Protein AF-A0A2K4WBD6-F1 (afdb_monomer_lite)

Radius of gyration: 28.83 Å; chains: 1; bounding box: 65×89×62 Å

Sequence (199 aa):
MSKRSAVVPMSALGSSNESHMKNVSPALQNSAGSEDIKLKDVVFLSRQFQRSVRLDIDFEDVAALRGYICQGTARSVLETTARHIEESSQRAFTWTGPFGGGKSSLAVALCSLVSNEPAIRQAALETLSLDEEEESYIPRAFSATGDGWLVMPVVGNRSSVVDALVCRLKINFSHACVLIAARARCILFKISSPLAFQT

Structure (mmCIF, N/CA/C/O backbone):
data_AF-A0A2K4WBD6-F1
#
_entry.id   AF-A0A2K4WBD6-F1
#
loop_
_atom_site.group_PDB
_atom_site.id
_atom_site.type_symbol
_atom_site.label_atom_id
_atom_site.label_alt_id
_atom_site.label_comp_id
_atom_site.label_asym_id
_atom_site.label_entity_id
_atom_site.label_seq_id
_atom_site.pdbx_PDB_ins_code
_atom_site.Cartn_x
_atom_site.Cartn_y
_atom_site.Cartn_z
_atom_site.occupancy
_atom_site.B_iso_or_equiv
_atom_site.auth_seq_id
_atom_site.auth_comp_id
_atom_site.auth_asym_id
_atom_site.auth_atom_id
_atom_site.pdbx_PDB_model_num
ATOM 1 N N . MET A 1 1 ? -0.255 64.348 -13.091 1.00 41.91 1 MET A N 1
ATOM 2 C CA . MET A 1 1 ? -1.650 64.169 -13.566 1.00 41.91 1 MET A CA 1
ATOM 3 C C . MET A 1 1 ? -2.340 63.293 -12.519 1.00 41.91 1 MET A C 1
ATOM 5 O O . MET A 1 1 ? -2.063 62.113 -12.497 1.00 41.91 1 MET A O 1
ATOM 9 N N . SER A 1 2 ? -2.895 63.781 -11.406 1.00 25.80 2 SER A N 1
ATOM 10 C CA . SER A 1 2 ? -3.970 64.757 -11.134 1.00 25.80 2 SER A CA 1
ATOM 11 C C . SER A 1 2 ? -5.383 64.294 -11.524 1.00 25.80 2 SER A C 1
ATOM 13 O O . SER A 1 2 ? -5.621 64.006 -12.693 1.00 25.80 2 SER A O 1
ATOM 15 N N . LYS A 1 3 ? -6.277 64.396 -10.516 1.00 31.39 3 LYS A N 1
ATOM 16 C CA . LYS A 1 3 ? -7.751 64.222 -10.426 1.00 31.39 3 LYS A CA 1
ATOM 17 C C . LYS A 1 3 ? -8.201 62.814 -9.987 1.00 31.39 3 LYS A C 1
ATOM 19 O O . LYS A 1 3 ? -8.022 61.865 -10.728 1.00 31.39 3 LYS A O 1
ATOM 24 N N . ARG A 1 4 ? -8.613 62.567 -8.727 1.00 28.09 4 ARG A N 1
ATOM 25 C CA . ARG A 1 4 ? -9.794 63.047 -7.948 1.00 28.09 4 ARG A CA 1
ATOM 26 C C . ARG A 1 4 ? -11.125 62.891 -8.698 1.00 28.09 4 ARG A C 1
ATOM 28 O O . ARG A 1 4 ? -11.376 63.663 -9.614 1.00 28.09 4 ARG A O 1
ATOM 35 N N . SER A 1 5 ? -12.016 62.042 -8.179 1.00 29.86 5 SER A N 1
ATOM 36 C CA . SER A 1 5 ? -13.402 62.442 -7.902 1.00 29.86 5 SER A CA 1
ATOM 37 C C . SER A 1 5 ? -13.989 61.601 -6.767 1.00 29.86 5 SER A C 1
ATOM 39 O O . SER A 1 5 ? -13.867 60.381 -6.749 1.00 29.86 5 SER A O 1
ATOM 41 N N . ALA A 1 6 ? -14.564 62.306 -5.802 1.00 28.44 6 ALA A N 1
ATOM 42 C CA . ALA A 1 6 ? -15.277 61.801 -4.642 1.00 28.44 6 ALA A CA 1
ATOM 43 C C . ALA A 1 6 ? -16.789 61.715 -4.932 1.00 28.44 6 ALA A C 1
ATOM 45 O O . ALA A 1 6 ? -17.238 62.218 -5.962 1.00 28.44 6 ALA A O 1
ATOM 46 N N . VAL A 1 7 ? -17.529 61.176 -3.953 1.00 28.77 7 VAL A N 1
ATOM 47 C CA . VAL A 1 7 ? -18.828 61.641 -3.404 1.00 28.77 7 VAL A CA 1
ATOM 48 C C . VAL A 1 7 ? -19.827 60.485 -3.178 1.00 28.77 7 VAL A C 1
ATOM 50 O O . VAL A 1 7 ? -20.255 59.803 -4.100 1.00 28.77 7 VAL A O 1
ATOM 53 N N . VAL A 1 8 ? -20.177 60.315 -1.897 1.00 34.09 8 VAL A N 1
ATOM 54 C CA . VAL A 1 8 ? -21.284 59.544 -1.279 1.00 34.09 8 VAL A CA 1
ATOM 55 C C . VAL A 1 8 ? -22.568 60.414 -1.341 1.00 34.09 8 VAL A C 1
ATOM 57 O O . VAL A 1 8 ? -22.411 61.634 -1.406 1.00 34.09 8 VAL A O 1
ATOM 60 N N . PRO A 1 9 ? -23.820 59.898 -1.272 1.00 36.19 9 PRO A N 1
ATOM 61 C CA . PRO A 1 9 ? -24.500 59.890 0.035 1.00 36.19 9 PRO A CA 1
ATOM 62 C C . PRO A 1 9 ? -25.529 58.763 0.302 1.00 36.19 9 PRO A C 1
ATOM 64 O O . PRO A 1 9 ? -25.950 57.999 -0.559 1.00 36.19 9 PRO A O 1
ATOM 67 N N . MET A 1 10 ? -25.883 58.742 1.587 1.00 27.52 10 MET A N 1
ATOM 68 C CA . MET A 1 10 ? -26.838 57.975 2.386 1.00 27.52 10 MET A CA 1
ATOM 69 C C . MET A 1 10 ? -28.329 58.044 1.987 1.00 27.52 10 MET A C 1
ATOM 71 O O . MET A 1 10 ? -28.814 59.069 1.519 1.00 27.52 10 MET A O 1
ATOM 75 N N . SER A 1 11 ? -29.047 57.032 2.505 1.00 28.84 11 SER A N 1
ATOM 76 C CA . SER A 1 11 ? -30.405 57.041 3.101 1.00 28.84 11 SER A CA 1
ATOM 77 C C . SER A 1 11 ? -31.639 56.977 2.190 1.00 28.84 11 SER A C 1
ATOM 79 O O . SER A 1 11 ? -31.828 57.833 1.337 1.00 28.84 11 SER A O 1
ATOM 81 N N . ALA A 1 12 ? -32.538 56.012 2.460 1.00 28.58 12 ALA A N 1
ATOM 82 C CA . ALA A 1 12 ? -33.811 56.258 3.164 1.00 28.58 12 ALA A CA 1
ATOM 83 C C . ALA A 1 12 ? -34.872 55.141 2.963 1.00 28.58 12 ALA A C 1
ATOM 85 O O . ALA A 1 12 ? -35.280 54.865 1.843 1.00 28.58 12 ALA A O 1
ATOM 86 N N . LEU A 1 13 ? -35.374 54.632 4.101 1.00 26.59 13 LEU A N 1
ATOM 87 C CA . LEU A 1 13 ? -36.786 54.346 4.439 1.00 26.59 13 LEU A CA 1
ATOM 88 C C . LEU A 1 13 ? -37.578 53.228 3.721 1.00 26.59 13 LEU A C 1
ATOM 90 O O . LEU A 1 13 ? -37.822 53.269 2.523 1.00 26.59 13 LEU A O 1
ATOM 94 N N . GLY A 1 14 ? -38.151 52.323 4.529 1.00 27.25 14 GLY A N 1
ATOM 95 C CA . GLY A 1 14 ? -39.323 51.522 4.149 1.00 27.25 14 GLY A CA 1
ATOM 96 C C . GLY A 1 14 ? -39.583 50.323 5.065 1.00 27.25 14 GLY A C 1
ATOM 97 O O . GLY A 1 14 ? -38.975 49.276 4.910 1.00 27.25 14 GLY A O 1
ATOM 98 N N . SER A 1 15 ? -40.470 50.512 6.034 1.00 26.70 15 SER A N 1
ATOM 99 C CA . SER A 1 15 ? -40.803 49.673 7.188 1.00 26.70 15 SER A CA 1
ATOM 100 C C . SER A 1 15 ? -41.801 48.524 6.937 1.00 26.70 15 SER A C 1
ATOM 102 O O . SER A 1 15 ? -42.687 48.662 6.102 1.00 26.70 15 SER A O 1
ATOM 104 N N . SER A 1 16 ? -41.729 47.513 7.817 1.00 27.75 16 SER A N 1
ATOM 105 C CA . SER A 1 16 ? -42.832 46.723 8.416 1.00 27.75 16 SER A CA 1
ATOM 106 C C . SER A 1 16 ? -43.696 45.794 7.544 1.00 27.75 16 SER A C 1
ATOM 108 O O . SER A 1 16 ? -44.467 46.245 6.707 1.00 27.75 16 SER A O 1
ATOM 110 N N . ASN A 1 17 ? -43.720 44.496 7.887 1.00 30.61 17 ASN A N 1
ATOM 111 C CA . ASN A 1 17 ? -44.859 43.940 8.638 1.00 30.61 17 ASN A CA 1
ATOM 112 C C . ASN A 1 17 ? -44.647 42.502 9.143 1.00 30.61 17 ASN A C 1
ATOM 114 O O . ASN A 1 17 ? -44.081 41.641 8.474 1.00 30.61 17 ASN A O 1
ATOM 118 N N . GLU A 1 18 ? -45.151 42.301 10.360 1.00 30.17 18 GLU A N 1
ATOM 119 C CA . GLU A 1 18 ? -45.252 41.080 11.155 1.00 30.17 18 GLU A CA 1
ATOM 120 C C . GLU A 1 18 ? -46.181 40.005 10.566 1.00 30.17 18 GLU A C 1
ATOM 122 O O . GLU A 1 18 ? -47.229 40.299 9.998 1.00 30.17 18 GLU A O 1
ATOM 127 N N . SER A 1 19 ? -45.857 38.742 10.854 1.00 32.78 19 SER A N 1
ATOM 128 C CA . SER A 1 19 ? -46.808 37.688 11.268 1.00 32.78 19 SER A CA 1
ATOM 129 C C . SER A 1 19 ? -45.978 36.569 11.927 1.00 32.78 19 SER A C 1
ATOM 131 O O . SER A 1 19 ? -45.170 35.915 11.285 1.00 32.78 19 SER A O 1
ATOM 133 N N . HIS A 1 20 ? -45.844 36.512 13.253 1.00 29.42 20 HIS A N 1
ATOM 134 C CA . HIS A 1 20 ? -46.769 35.944 14.239 1.00 29.42 20 HIS A CA 1
ATOM 135 C C . HIS A 1 20 ? -47.269 34.527 13.901 1.00 29.42 20 HIS A C 1
ATOM 137 O O . HIS A 1 20 ? -48.377 34.364 13.411 1.00 29.42 20 HIS A O 1
ATOM 143 N N . MET A 1 21 ? -46.511 33.496 14.289 1.00 30.34 21 MET A N 1
ATOM 144 C CA . MET A 1 21 ? -47.098 32.301 14.901 1.00 30.34 21 MET A CA 1
ATOM 145 C C . MET A 1 21 ? -46.185 31.757 16.001 1.00 30.34 21 MET A C 1
ATOM 147 O O . MET A 1 21 ? -44.995 31.509 15.831 1.00 30.34 21 MET A O 1
ATOM 151 N N . LYS A 1 22 ? -46.815 31.651 17.165 1.00 33.03 22 LYS A N 1
ATOM 152 C CA . LYS A 1 22 ? -46.331 31.188 18.455 1.00 33.03 22 LYS A CA 1
ATOM 153 C C . LYS A 1 22 ? -45.868 29.735 18.351 1.00 33.03 22 LYS A C 1
ATOM 155 O O . LYS A 1 22 ? -46.580 28.924 17.774 1.00 33.03 22 LYS A O 1
ATOM 160 N N . ASN A 1 23 ? -44.786 29.390 19.040 1.00 31.48 23 ASN A N 1
ATOM 161 C CA . ASN A 1 23 ? -44.824 28.190 19.866 1.00 31.48 23 ASN A CA 1
ATOM 162 C C . ASN A 1 23 ? -43.965 28.365 21.114 1.00 31.48 23 ASN A C 1
ATOM 164 O O . ASN A 1 23 ? -42.749 28.520 21.077 1.00 31.48 23 ASN A O 1
ATOM 168 N N . VAL A 1 24 ? -44.700 28.396 22.218 1.00 40.97 24 VAL A N 1
ATOM 169 C CA . VAL A 1 24 ? -44.254 28.351 23.597 1.00 40.97 24 VAL A CA 1
ATOM 170 C C . VAL A 1 24 ? -43.685 26.955 23.832 1.00 40.97 24 VAL A C 1
ATOM 172 O O . VAL A 1 24 ? -44.440 25.986 23.839 1.00 40.97 24 VAL A O 1
ATOM 175 N N . SER A 1 25 ? -42.374 26.843 24.025 1.00 33.97 25 SER A N 1
ATOM 176 C CA . SER A 1 25 ? -41.793 25.647 24.637 1.00 33.97 25 SER A CA 1
ATOM 177 C C . SER A 1 25 ? -41.820 25.838 26.154 1.00 33.97 25 SER A C 1
ATOM 179 O O . SER A 1 25 ? -41.346 26.870 26.637 1.00 33.97 25 SER A O 1
ATOM 181 N N . PRO A 1 26 ? -42.413 24.906 26.915 1.00 38.88 26 PRO A N 1
ATOM 182 C CA . PRO A 1 26 ? -42.587 25.073 28.343 1.00 38.88 26 PRO A CA 1
ATOM 183 C C . PRO A 1 26 ? -41.244 24.935 29.057 1.00 38.88 26 PRO A C 1
ATOM 185 O O . PRO A 1 26 ? -40.397 24.116 28.701 1.00 38.88 26 PRO A O 1
ATOM 188 N N . ALA A 1 27 ? -41.084 25.745 30.098 1.00 37.62 27 ALA A N 1
ATOM 189 C CA . ALA A 1 27 ? -40.061 25.566 31.106 1.00 37.62 27 ALA A CA 1
ATOM 190 C C . ALA A 1 27 ? -40.166 24.151 31.697 1.00 37.62 27 ALA A C 1
ATOM 192 O O . ALA A 1 27 ? -41.127 23.831 32.393 1.00 37.62 27 ALA A O 1
ATOM 193 N N . LEU A 1 28 ? -39.159 23.321 31.440 1.00 37.88 28 LEU A N 1
ATOM 194 C CA . LEU A 1 28 ? -38.866 22.143 32.247 1.00 37.88 28 LEU A CA 1
ATOM 195 C C . LEU A 1 28 ? -37.781 22.537 33.246 1.00 37.88 28 LEU A C 1
ATOM 197 O O . LEU A 1 28 ? -36.589 22.335 33.030 1.00 37.88 28 LEU A O 1
ATOM 201 N N . GLN A 1 29 ? -38.225 23.119 34.359 1.00 44.38 29 GLN A N 1
ATOM 202 C CA . GLN A 1 29 ? -37.554 22.877 35.626 1.00 44.38 29 GLN A CA 1
ATOM 203 C C . GLN A 1 29 ? -37.733 21.390 35.931 1.00 44.38 29 GLN A C 1
ATOM 205 O O . GLN A 1 29 ? -38.832 20.964 36.261 1.00 44.38 29 GLN A O 1
ATOM 210 N N . ASN A 1 30 ? -36.663 20.612 35.797 1.00 38.28 30 ASN A N 1
ATOM 211 C CA . ASN A 1 30 ? -36.534 19.320 36.452 1.00 38.28 30 ASN A CA 1
ATOM 212 C C . ASN A 1 30 ? -35.131 19.235 37.046 1.00 38.28 30 ASN A C 1
ATOM 214 O O . ASN A 1 30 ? -34.133 19.074 36.351 1.00 38.28 30 ASN A O 1
ATOM 218 N N . SER A 1 31 ? -35.086 19.378 38.364 1.00 49.88 31 SER A N 1
ATOM 219 C CA . SER A 1 31 ? -34.001 18.928 39.219 1.00 49.88 31 SER A CA 1
ATOM 220 C C . SER A 1 31 ? -33.947 17.396 39.201 1.00 49.88 31 SER A C 1
ATOM 222 O O . SER A 1 31 ? -34.793 16.746 39.813 1.00 49.88 31 SER A O 1
ATOM 224 N N . ALA A 1 32 ? -32.964 16.818 38.519 1.00 42.66 32 ALA A N 1
ATOM 225 C CA . ALA A 1 32 ? -32.544 15.426 38.677 1.00 42.66 32 ALA A CA 1
ATOM 226 C C . ALA A 1 32 ? -31.088 15.321 38.199 1.00 42.66 32 ALA A C 1
ATOM 228 O O . ALA A 1 32 ? -30.707 16.029 37.272 1.00 42.66 32 ALA A O 1
ATOM 229 N N . GLY A 1 33 ? -30.273 14.542 38.914 1.00 45.88 33 GLY A N 1
ATOM 230 C CA . GLY A 1 33 ? -28.809 14.615 38.931 1.00 45.88 33 GLY A CA 1
ATOM 231 C C . GLY A 1 33 ? -28.109 14.593 37.573 1.00 45.88 33 GLY A C 1
ATOM 232 O O . GLY A 1 33 ? -28.650 14.124 36.578 1.00 45.88 33 GLY A O 1
ATOM 233 N N . SER A 1 34 ? -26.874 15.098 37.558 1.00 53.03 34 SER A N 1
ATOM 234 C CA . SER A 1 34 ? -25.956 14.945 36.434 1.00 53.03 34 SER A CA 1
ATOM 235 C C . SER A 1 34 ? -25.769 13.455 36.148 1.00 53.03 34 SER A C 1
ATOM 237 O O . SER A 1 34 ? -24.944 12.796 36.780 1.00 53.03 34 SER A O 1
ATOM 239 N N 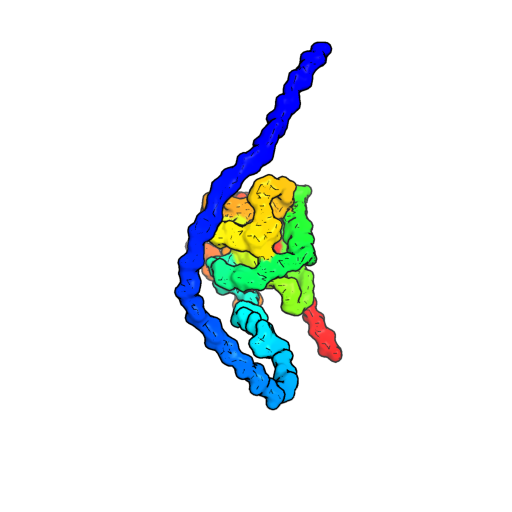. GLU A 1 35 ? -26.569 12.894 35.244 1.00 65.81 35 GLU A N 1
ATOM 240 C CA . GLU A 1 35 ? -26.247 11.603 34.661 1.00 65.81 35 GLU A CA 1
ATOM 241 C C . GLU A 1 35 ? -24.927 11.790 33.919 1.00 65.81 35 GLU A C 1
ATOM 243 O O . GLU A 1 35 ? -24.853 12.503 32.918 1.00 65.81 35 GLU A O 1
ATOM 248 N N . ASP A 1 36 ? -23.864 11.216 34.481 1.00 76.69 36 ASP A N 1
ATOM 249 C CA . ASP A 1 36 ? -22.541 11.204 33.875 1.00 76.69 36 ASP A CA 1
ATOM 250 C C . ASP A 1 36 ? -22.649 10.572 32.486 1.00 76.69 36 ASP A C 1
ATOM 252 O O . ASP A 1 36 ? -22.755 9.348 32.353 1.00 76.69 36 ASP A O 1
ATOM 256 N N . ILE A 1 37 ? -22.630 11.412 31.447 1.00 80.75 37 ILE A N 1
ATOM 257 C CA . ILE A 1 37 ? -22.574 10.980 30.052 1.00 80.75 37 ILE A CA 1
ATOM 258 C C . ILE A 1 37 ? -21.296 10.159 29.901 1.00 80.75 37 ILE A C 1
ATOM 260 O O . ILE A 1 37 ? -20.182 10.689 29.960 1.00 80.75 37 ILE A O 1
ATOM 264 N N . LYS A 1 38 ? -21.438 8.843 29.732 1.00 85.31 38 LYS A N 1
ATOM 265 C CA . LYS A 1 38 ? -20.278 7.965 29.592 1.00 85.31 38 LYS A CA 1
ATOM 266 C C . LYS A 1 38 ? -19.755 8.082 28.173 1.00 85.31 38 LYS A C 1
ATOM 268 O O . LYS A 1 38 ? -20.513 8.185 27.214 1.00 85.31 38 LYS A O 1
ATOM 273 N N . LEU A 1 39 ? -18.436 7.974 28.021 1.00 82.88 39 LEU A N 1
ATOM 274 C CA . LEU A 1 39 ? -17.772 8.070 26.718 1.00 82.88 39 LEU A CA 1
ATOM 275 C C . LEU A 1 39 ? -18.366 7.102 25.674 1.00 82.88 39 LEU A C 1
ATOM 277 O O . LEU A 1 39 ? -18.450 7.432 24.499 1.00 82.88 39 LEU A O 1
ATOM 281 N N . LYS A 1 40 ? -18.825 5.924 26.115 1.00 87.00 40 LYS A N 1
ATOM 282 C CA . LYS A 1 40 ? -19.477 4.911 25.268 1.00 87.00 40 LYS A CA 1
ATOM 283 C C . LYS A 1 40 ? -20.814 5.354 24.658 1.00 87.00 40 LYS A C 1
ATOM 285 O O . LYS A 1 40 ? -21.243 4.755 23.681 1.00 87.00 40 LYS A O 1
ATOM 290 N N . ASP A 1 41 ? -21.461 6.361 25.238 1.00 86.56 41 ASP A N 1
ATOM 291 C CA . ASP A 1 41 ? -22.768 6.853 24.801 1.00 86.56 41 ASP A CA 1
ATOM 292 C C . ASP A 1 41 ? -22.614 7.967 23.744 1.00 86.56 41 ASP A C 1
ATOM 294 O O . ASP A 1 41 ? -23.569 8.304 23.050 1.00 86.56 41 ASP A O 1
ATOM 298 N N . VAL A 1 42 ? -21.393 8.504 23.588 1.00 87.06 42 VAL A N 1
ATOM 299 C CA . VAL A 1 42 ? -21.047 9.567 22.624 1.00 87.06 42 VAL A CA 1
ATOM 300 C C . VAL A 1 42 ? -20.008 9.140 21.581 1.00 87.06 42 VAL A C 1
ATOM 302 O O . VAL A 1 42 ? -19.947 9.729 20.503 1.00 87.06 42 VAL A O 1
ATOM 305 N N . VAL A 1 43 ? -19.199 8.111 21.860 1.00 83.06 43 VAL A N 1
ATOM 306 C CA . VAL A 1 43 ? -18.189 7.574 20.937 1.00 83.06 43 VAL A CA 1
ATOM 307 C C . VAL A 1 43 ? -18.694 6.284 20.306 1.00 83.06 43 VAL A C 1
ATOM 309 O O . VAL A 1 43 ? -18.765 5.238 20.949 1.00 83.06 43 VAL A O 1
ATOM 312 N N . PHE A 1 44 ? -18.961 6.342 19.005 1.00 75.69 44 PHE A N 1
ATOM 313 C CA . PHE A 1 44 ? -19.294 5.174 18.198 1.00 75.69 44 PHE A CA 1
ATOM 314 C C . PHE A 1 44 ? -18.063 4.738 17.404 1.00 75.69 44 PHE A C 1
ATOM 316 O O . PHE A 1 44 ? -17.560 5.474 16.558 1.00 75.69 44 PHE A O 1
ATOM 323 N N . LEU A 1 45 ? -17.569 3.529 17.674 1.00 70.06 45 LEU A N 1
ATOM 324 C CA . LEU A 1 45 ? -16.495 2.932 16.885 1.00 70.06 45 LEU A CA 1
ATOM 325 C C . LEU A 1 45 ? -17.089 2.244 15.661 1.00 70.06 45 LEU A C 1
ATOM 327 O O . LEU A 1 45 ? -17.867 1.295 15.780 1.00 70.06 45 LEU A O 1
ATOM 331 N N . SER A 1 46 ? -16.684 2.688 14.478 1.00 69.44 46 SER A N 1
ATOM 332 C CA . SER A 1 46 ? -17.056 2.022 13.236 1.00 69.44 46 SER A CA 1
ATOM 333 C C . SER A 1 46 ? -16.554 0.574 13.243 1.00 69.44 46 SER A C 1
ATOM 335 O O . SER A 1 46 ? -15.404 0.309 13.604 1.00 69.44 46 SER A O 1
ATOM 337 N N . ARG A 1 47 ? -17.394 -0.377 12.806 1.00 66.06 47 ARG A N 1
ATOM 338 C CA . ARG A 1 47 ? -17.060 -1.819 12.793 1.00 66.06 47 ARG A CA 1
ATOM 339 C C . ARG A 1 47 ? -15.767 -2.142 12.033 1.00 66.06 47 ARG A C 1
ATOM 341 O O . ARG A 1 47 ? -15.111 -3.127 12.356 1.00 66.06 47 ARG A O 1
ATOM 348 N N . GLN A 1 48 ? -15.363 -1.303 11.078 1.00 65.81 48 GLN A N 1
ATOM 349 C CA . GLN A 1 48 ? -14.104 -1.462 10.346 1.00 65.81 48 GLN A CA 1
ATOM 350 C C . GLN A 1 48 ? -12.848 -1.408 11.236 1.00 65.81 48 GLN A C 1
ATOM 352 O O . GLN A 1 48 ? -11.880 -2.098 10.941 1.00 65.81 48 GLN A O 1
ATOM 357 N N . PHE A 1 49 ? -12.872 -0.690 12.367 1.00 65.94 49 PHE A N 1
ATOM 358 C CA . PHE A 1 49 ? -11.744 -0.642 13.312 1.00 65.94 49 PHE A CA 1
ATOM 359 C C . PHE A 1 49 ? -11.654 -1.880 14.215 1.00 65.94 49 PHE A C 1
ATOM 361 O O . PHE A 1 49 ? -10.698 -2.025 14.973 1.00 65.94 49 PHE A O 1
ATOM 368 N N . GLN A 1 50 ? -12.644 -2.775 14.148 1.00 69.12 50 GLN A N 1
ATOM 369 C CA . GLN A 1 50 ? -12.713 -3.993 14.961 1.00 69.12 50 GLN A CA 1
ATOM 370 C C . GLN A 1 50 ? -12.269 -5.244 14.190 1.00 69.12 50 GLN A C 1
ATOM 372 O O . GLN A 1 50 ? -12.132 -6.314 14.781 1.00 69.12 50 GLN A O 1
ATOM 377 N N . ARG A 1 51 ? -12.033 -5.135 12.876 1.00 75.81 51 ARG A N 1
ATOM 378 C CA . ARG A 1 51 ? -11.597 -6.245 12.021 1.00 75.81 51 ARG A CA 1
ATOM 379 C C . ARG A 1 51 ? -10.146 -6.046 11.584 1.00 75.81 51 ARG A C 1
ATOM 381 O O . ARG A 1 51 ? -9.728 -4.951 11.232 1.00 75.81 51 ARG A O 1
ATOM 388 N N . SER A 1 52 ? -9.376 -7.134 11.563 1.00 81.12 52 SER A N 1
ATOM 389 C CA . SER A 1 52 ? -8.043 -7.133 10.952 1.00 81.12 52 SER A CA 1
ATOM 390 C C . SER A 1 52 ? -8.130 -7.104 9.424 1.00 81.12 52 SER A C 1
ATOM 392 O O . SER A 1 52 ? -8.856 -7.907 8.835 1.00 81.12 52 SER A O 1
ATOM 394 N N . VAL A 1 53 ? -7.342 -6.225 8.799 1.00 85.56 53 VAL A N 1
ATOM 395 C CA . VAL A 1 53 ? -7.187 -6.154 7.338 1.00 85.56 53 VAL A CA 1
ATOM 396 C C . VAL A 1 53 ? -6.390 -7.356 6.832 1.00 85.56 53 VAL A C 1
ATOM 398 O O . VAL A 1 53 ? -5.292 -7.643 7.322 1.00 85.56 53 VAL A O 1
ATOM 401 N N . ARG A 1 54 ? -6.934 -8.037 5.826 1.00 84.56 54 ARG A N 1
ATOM 402 C CA . ARG A 1 54 ? -6.346 -9.182 5.133 1.00 84.56 54 ARG A CA 1
ATOM 403 C C . ARG A 1 54 ? -6.063 -8.838 3.677 1.00 84.56 54 ARG A C 1
ATOM 405 O O . ARG A 1 54 ? -6.977 -8.737 2.871 1.00 84.56 54 ARG A O 1
ATOM 412 N N . LEU A 1 55 ? -4.784 -8.742 3.320 1.00 85.56 55 LEU A N 1
ATOM 413 C CA . LEU A 1 55 ? -4.355 -8.348 1.972 1.00 85.56 55 LEU A CA 1
ATOM 414 C C . LEU A 1 55 ? -4.864 -9.255 0.851 1.00 85.56 55 LEU A C 1
ATOM 416 O O . LEU A 1 55 ? -5.048 -8.798 -0.263 1.00 85.56 55 LEU A O 1
ATOM 420 N N . ASP A 1 56 ? -5.080 -10.537 1.121 1.00 83.38 56 ASP A N 1
ATOM 421 C CA . ASP A 1 56 ? -5.499 -11.505 0.109 1.00 83.38 56 ASP A CA 1
ATOM 422 C C . ASP A 1 56 ? -6.994 -11.450 -0.241 1.00 83.38 56 ASP A C 1
ATOM 424 O O . ASP A 1 56 ? -7.408 -12.102 -1.205 1.00 83.38 56 ASP A O 1
ATOM 428 N N . ILE A 1 57 ? -7.772 -10.701 0.547 1.00 85.19 57 ILE A N 1
ATOM 429 C CA . ILE A 1 57 ? -9.223 -10.516 0.414 1.00 85.19 57 ILE A CA 1
ATOM 430 C C . ILE A 1 57 ? -9.556 -9.042 0.164 1.00 85.19 57 ILE A C 1
ATOM 432 O O . ILE A 1 57 ? -10.391 -8.738 -0.676 1.00 85.19 57 ILE A O 1
ATOM 436 N N . ASP A 1 58 ? -8.898 -8.136 0.884 1.00 86.06 58 ASP A N 1
ATOM 437 C CA . ASP A 1 58 ? -9.336 -6.748 1.026 1.00 86.06 58 ASP A CA 1
ATOM 438 C C . ASP A 1 58 ? -8.687 -5.786 0.001 1.00 86.06 58 ASP A C 1
ATOM 440 O O . ASP A 1 58 ? -9.050 -4.617 -0.044 1.00 86.06 58 ASP A O 1
ATOM 444 N N . PHE A 1 59 ? -7.717 -6.226 -0.815 1.00 83.25 59 PHE A N 1
ATOM 445 C CA . PHE A 1 59 ? -6.916 -5.325 -1.671 1.00 83.25 59 PHE A CA 1
ATOM 446 C C . PHE A 1 59 ? -7.657 -4.704 -2.871 1.00 83.25 59 PHE A C 1
ATOM 448 O O . PHE A 1 59 ? -7.196 -3.691 -3.389 1.00 83.25 59 PHE A O 1
ATOM 455 N N . GLU A 1 60 ? -8.777 -5.291 -3.297 1.00 82.06 60 GLU A N 1
ATOM 456 C CA . GLU A 1 60 ? -9.652 -4.780 -4.371 1.00 82.06 60 GLU A CA 1
ATOM 457 C C . GLU A 1 60 ? -10.960 -4.189 -3.817 1.00 82.06 60 GLU A C 1
ATOM 459 O O . GLU A 1 60 ? -11.829 -3.769 -4.575 1.00 82.06 60 GLU A O 1
ATOM 464 N N . ASP A 1 61 ? -11.127 -4.154 -2.492 1.00 84.56 61 ASP A N 1
ATOM 465 C CA . ASP A 1 61 ? -12.348 -3.668 -1.859 1.00 84.56 61 ASP A CA 1
ATOM 466 C C . ASP A 1 61 ? -12.170 -2.228 -1.361 1.00 84.56 61 ASP A C 1
ATOM 468 O O . ASP A 1 61 ? -11.473 -1.965 -0.380 1.00 84.56 61 ASP A O 1
ATOM 472 N N . VAL A 1 62 ? -12.875 -1.278 -1.981 1.00 83.69 62 VAL A N 1
ATOM 473 C CA . VAL A 1 62 ? -12.914 0.125 -1.525 1.00 83.69 62 VAL A CA 1
ATOM 474 C C . VAL A 1 62 ? -13.383 0.233 -0.073 1.00 83.69 62 VAL A C 1
ATOM 476 O O . VAL A 1 62 ? -12.954 1.129 0.658 1.00 83.69 62 VAL A O 1
ATOM 479 N N . ALA A 1 63 ? -14.250 -0.672 0.390 1.00 84.69 63 ALA A N 1
ATOM 480 C CA . ALA A 1 63 ? -14.708 -0.670 1.772 1.00 84.69 63 ALA A CA 1
ATOM 481 C C . ALA A 1 63 ? -13.569 -0.942 2.766 1.00 84.69 63 ALA A C 1
ATOM 483 O O . ALA A 1 63 ? -13.655 -0.482 3.905 1.00 84.69 63 ALA A O 1
ATOM 484 N N . ALA A 1 64 ? -12.486 -1.601 2.342 1.00 83.88 64 ALA A N 1
ATOM 485 C CA . ALA A 1 64 ? -11.304 -1.819 3.168 1.00 83.88 64 ALA A CA 1
ATOM 486 C C . ALA A 1 64 ? -10.470 -0.545 3.391 1.00 83.88 64 ALA A C 1
ATOM 488 O O . ALA A 1 64 ? -9.751 -0.459 4.388 1.00 83.88 64 ALA A O 1
ATOM 489 N N . LEU A 1 65 ? -10.591 0.456 2.510 1.00 82.94 65 LEU A N 1
ATOM 490 C CA . LEU A 1 65 ? -9.977 1.778 2.691 1.00 82.94 65 LEU A CA 1
ATOM 491 C C . LEU A 1 65 ? -10.779 2.675 3.635 1.00 82.94 65 LEU A C 1
ATOM 493 O O . LEU A 1 65 ? -10.226 3.593 4.242 1.00 82.94 65 LEU A O 1
ATOM 497 N N . ARG A 1 66 ? -12.089 2.433 3.774 1.00 81.50 66 ARG A N 1
ATOM 498 C CA . ARG A 1 66 ? -12.975 3.323 4.532 1.00 81.50 66 ARG A CA 1
ATOM 499 C C . ARG A 1 66 ? -12.534 3.431 5.990 1.00 81.50 66 ARG A C 1
ATOM 501 O O . ARG A 1 66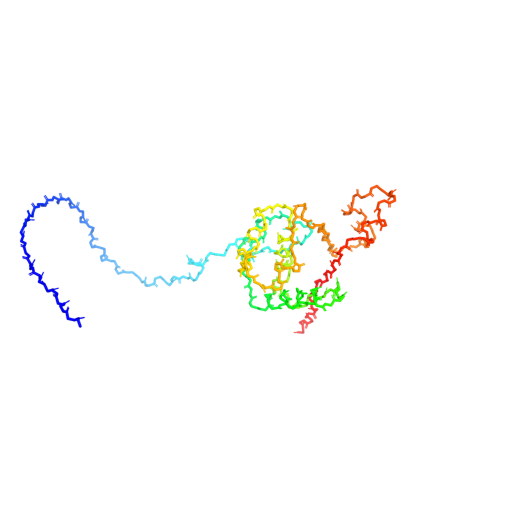 ? -12.555 2.466 6.752 1.00 81.50 66 ARG A O 1
ATOM 508 N N . GLY A 1 67 ? -12.221 4.653 6.413 1.00 79.62 67 GLY A N 1
ATOM 509 C CA . GLY A 1 67 ? -11.782 4.959 7.775 1.00 79.62 67 GLY A CA 1
ATOM 510 C C . GLY A 1 67 ? -10.321 4.617 8.062 1.00 79.62 67 GLY A C 1
ATOM 511 O O . GLY A 1 67 ? -9.894 4.766 9.204 1.00 79.62 67 GLY A O 1
ATOM 512 N N . TYR A 1 68 ? -9.534 4.200 7.066 1.00 87.50 68 TYR A N 1
ATOM 513 C CA . TYR A 1 68 ? -8.087 4.242 7.216 1.00 87.50 68 TYR A CA 1
ATOM 514 C C . TYR A 1 68 ? -7.639 5.706 7.314 1.00 87.50 68 TYR A C 1
ATOM 516 O O . TYR A 1 68 ? -8.014 6.536 6.492 1.00 87.50 68 TYR A O 1
ATOM 524 N N . ILE A 1 69 ? -6.853 6.025 8.341 1.00 88.12 69 ILE A N 1
ATOM 525 C CA . ILE A 1 69 ? -6.273 7.355 8.532 1.00 88.12 69 ILE A CA 1
ATOM 526 C C . ILE A 1 69 ? -4.775 7.223 8.290 1.00 88.12 69 ILE A C 1
ATOM 528 O O . ILE A 1 69 ? -4.067 6.611 9.099 1.00 88.12 69 ILE A O 1
ATOM 532 N N . CYS A 1 70 ? -4.291 7.791 7.186 1.00 89.56 70 CYS A N 1
ATOM 533 C CA . CYS A 1 70 ? -2.872 7.783 6.861 1.00 89.56 70 CYS A CA 1
ATOM 534 C C . CYS A 1 70 ? -2.094 8.622 7.886 1.00 89.56 70 CYS A C 1
ATOM 536 O O . CYS A 1 70 ? -2.195 9.845 7.935 1.00 89.56 70 CYS A O 1
ATOM 538 N N . GLN A 1 71 ? -1.333 7.949 8.748 1.00 90.25 71 GLN A N 1
ATOM 539 C CA . GLN A 1 71 ? -0.473 8.599 9.737 1.00 90.25 71 GLN A CA 1
ATOM 540 C C . GLN A 1 71 ? 0.824 9.096 9.079 1.00 90.25 71 GLN A C 1
ATOM 542 O O . GLN A 1 71 ? 1.303 8.502 8.112 1.00 90.25 71 GLN A O 1
ATOM 547 N N . GLY A 1 72 ? 1.466 10.117 9.658 1.00 90.31 72 GLY A N 1
ATOM 548 C CA . GLY A 1 72 ? 2.713 10.680 9.115 1.00 90.31 72 GLY A CA 1
ATOM 549 C C . GLY A 1 72 ? 3.850 9.659 8.956 1.00 90.31 72 GLY A C 1
ATOM 550 O O . GLY A 1 72 ? 4.602 9.712 7.987 1.00 90.31 72 GLY A O 1
ATOM 551 N N . THR A 1 73 ? 3.942 8.666 9.847 1.00 91.31 73 THR A N 1
ATOM 552 C CA . THR A 1 73 ? 4.926 7.573 9.734 1.00 91.31 73 THR A CA 1
ATOM 553 C C . THR A 1 73 ? 4.646 6.656 8.544 1.00 91.31 73 THR A C 1
ATOM 555 O O . THR A 1 73 ? 5.574 6.274 7.835 1.00 91.31 73 THR A O 1
ATOM 558 N N . ALA A 1 74 ? 3.376 6.331 8.290 1.00 91.62 74 ALA A N 1
ATOM 559 C CA . ALA A 1 74 ? 2.962 5.534 7.140 1.00 91.62 74 ALA A CA 1
ATOM 560 C C . ALA A 1 74 ? 3.264 6.272 5.827 1.00 91.62 74 ALA A C 1
ATOM 562 O O . ALA A 1 74 ? 3.845 5.684 4.913 1.00 91.62 74 ALA A O 1
ATOM 563 N N . ARG A 1 75 ? 2.968 7.578 5.780 1.00 91.94 75 ARG A N 1
ATOM 564 C CA . ARG A 1 75 ? 3.307 8.441 4.643 1.00 91.94 75 ARG A CA 1
ATOM 565 C C . ARG A 1 75 ? 4.813 8.498 4.398 1.00 91.94 75 ARG A C 1
ATOM 567 O O . ARG A 1 75 ? 5.249 8.251 3.282 1.00 91.94 75 ARG A O 1
ATOM 574 N N . SER A 1 76 ? 5.616 8.721 5.437 1.00 92.31 76 SER A N 1
ATOM 575 C CA . SER A 1 76 ? 7.080 8.779 5.318 1.00 92.31 76 SER A CA 1
ATOM 576 C C . SER A 1 76 ? 7.690 7.477 4.776 1.00 92.31 76 SER A C 1
ATOM 578 O O . SER A 1 76 ? 8.591 7.508 3.932 1.00 92.31 76 SER A O 1
ATOM 580 N N . VAL A 1 77 ? 7.173 6.318 5.204 1.00 93.75 77 VAL A N 1
ATOM 581 C CA . VAL A 1 77 ? 7.591 5.008 4.675 1.00 93.75 77 VAL A CA 1
ATOM 582 C C . VAL A 1 77 ? 7.238 4.875 3.192 1.00 93.75 77 VAL A C 1
ATOM 584 O O . VAL A 1 77 ? 8.066 4.404 2.404 1.00 93.75 77 VAL A O 1
ATOM 587 N N . LEU A 1 78 ? 6.039 5.306 2.799 1.00 93.44 78 LEU A N 1
ATOM 588 C CA . LEU A 1 78 ? 5.595 5.275 1.408 1.00 93.44 78 LEU A CA 1
ATOM 589 C C . LEU A 1 78 ? 6.432 6.214 0.523 1.00 93.44 78 LEU A C 1
ATOM 591 O O . LEU A 1 78 ? 6.910 5.786 -0.524 1.00 93.44 78 LEU A O 1
ATOM 595 N N . GLU A 1 79 ? 6.696 7.443 0.974 1.00 93.19 79 GLU A N 1
ATOM 596 C CA . GLU A 1 79 ? 7.549 8.418 0.278 1.00 93.19 79 GLU A CA 1
ATOM 597 C C . GLU A 1 79 ? 8.986 7.911 0.109 1.00 93.19 79 GLU A C 1
ATOM 599 O O . GLU A 1 79 ? 9.558 8.009 -0.976 1.00 93.19 79 GLU A O 1
ATOM 604 N N . THR A 1 80 ? 9.566 7.319 1.157 1.00 94.06 80 THR A N 1
ATOM 605 C CA . THR A 1 80 ? 10.922 6.747 1.109 1.00 94.06 80 THR A CA 1
ATOM 606 C C . THR A 1 80 ? 10.995 5.580 0.125 1.00 94.06 80 THR A C 1
ATOM 608 O O . THR A 1 80 ? 11.931 5.481 -0.668 1.00 94.06 80 THR A O 1
ATOM 611 N N . THR A 1 81 ? 9.981 4.711 0.140 1.00 94.19 81 THR A N 1
ATOM 612 C CA . THR A 1 81 ? 9.865 3.601 -0.814 1.00 94.19 81 THR A CA 1
ATOM 613 C C . THR A 1 81 ? 9.780 4.137 -2.246 1.00 94.19 81 THR A C 1
ATOM 615 O O . THR A 1 81 ? 10.535 3.694 -3.109 1.00 94.19 81 THR A O 1
ATOM 618 N N . ALA A 1 82 ? 8.906 5.116 -2.488 1.00 93.44 82 ALA A N 1
ATOM 619 C CA . ALA A 1 82 ? 8.714 5.734 -3.794 1.00 93.44 82 ALA A CA 1
ATOM 620 C C . ALA A 1 82 ? 10.006 6.372 -4.324 1.00 93.44 82 ALA A C 1
ATOM 622 O O . ALA A 1 82 ? 10.400 6.131 -5.463 1.00 93.44 82 ALA A O 1
ATOM 623 N N . ARG A 1 83 ? 10.727 7.104 -3.467 1.00 93.88 83 ARG A N 1
ATOM 624 C CA . ARG A 1 83 ? 12.024 7.690 -3.814 1.00 93.88 83 ARG A CA 1
ATOM 625 C C . ARG A 1 83 ? 13.037 6.625 -4.233 1.00 93.88 83 ARG A C 1
ATOM 627 O O . ARG A 1 83 ? 13.677 6.769 -5.267 1.00 93.88 83 ARG A O 1
ATOM 634 N N . HIS A 1 84 ? 13.151 5.523 -3.490 1.00 93.88 84 HIS A N 1
ATOM 635 C CA . HIS A 1 84 ? 14.056 4.432 -3.864 1.00 93.88 84 HIS A CA 1
ATOM 636 C C . HIS A 1 84 ? 13.674 3.748 -5.180 1.00 93.88 84 HIS A C 1
ATOM 638 O O . HIS A 1 84 ? 14.562 3.285 -5.896 1.00 93.88 84 HIS A O 1
ATOM 644 N N . ILE A 1 85 ? 12.385 3.668 -5.507 1.00 91.62 85 ILE A N 1
ATOM 645 C CA . ILE A 1 85 ? 11.929 3.124 -6.791 1.00 91.62 85 ILE A CA 1
ATOM 646 C C . ILE A 1 85 ? 12.397 4.018 -7.946 1.00 91.62 85 ILE A C 1
ATOM 648 O O . ILE A 1 85 ? 12.922 3.492 -8.932 1.00 91.62 85 ILE A O 1
ATOM 652 N N . GLU A 1 86 ? 12.254 5.336 -7.804 1.00 90.75 86 GLU A N 1
ATOM 653 C CA . GLU A 1 86 ? 12.602 6.313 -8.843 1.00 90.75 86 GLU A CA 1
ATOM 654 C C . GLU A 1 86 ? 14.116 6.520 -8.986 1.00 90.75 86 GLU A C 1
ATOM 656 O O . GLU A 1 86 ? 14.640 6.554 -10.097 1.00 90.75 86 GLU A O 1
ATOM 661 N N . GLU A 1 87 ? 14.839 6.618 -7.871 1.00 93.19 87 GLU A N 1
ATOM 662 C CA . GLU A 1 87 ? 16.251 7.026 -7.858 1.00 93.19 87 GLU A CA 1
ATOM 663 C C . GLU A 1 87 ? 17.238 5.848 -7.876 1.00 93.19 87 GLU A C 1
ATOM 665 O O . GLU A 1 87 ? 18.441 6.046 -8.044 1.00 93.19 87 GLU A O 1
ATOM 670 N N . SER A 1 88 ? 16.771 4.609 -7.688 1.00 91.44 88 SER A N 1
ATOM 671 C CA . SER A 1 88 ? 17.645 3.431 -7.606 1.00 91.44 88 SER A CA 1
ATOM 672 C C . SER A 1 88 ? 17.074 2.208 -8.326 1.00 91.44 88 SER A C 1
ATOM 674 O O . SER A 1 88 ? 15.933 2.200 -8.786 1.00 91.44 88 SER A O 1
ATOM 676 N N . SER A 1 89 ? 17.853 1.124 -8.383 1.00 88.50 89 SER A N 1
ATOM 677 C CA . SER A 1 89 ? 17.408 -0.193 -8.861 1.00 88.50 89 SER A CA 1
ATOM 678 C C . SER A 1 89 ? 16.750 -1.058 -7.774 1.00 88.50 89 SER A C 1
ATOM 680 O O . SER A 1 89 ? 16.441 -2.221 -8.030 1.00 88.50 89 SER A O 1
ATOM 682 N N . GLN A 1 90 ? 16.534 -0.536 -6.559 1.00 87.75 90 GLN A N 1
ATOM 683 C CA . GLN A 1 90 ? 15.914 -1.287 -5.467 1.00 87.75 90 GLN A CA 1
ATOM 684 C C . GLN A 1 90 ? 14.438 -1.558 -5.760 1.00 87.75 90 GLN A C 1
ATOM 686 O O . GLN A 1 90 ? 13.657 -0.639 -6.005 1.00 87.75 90 GLN A O 1
ATOM 691 N N . ARG A 1 91 ? 14.041 -2.830 -5.726 1.00 90.56 91 ARG A N 1
ATOM 692 C CA . ARG A 1 91 ? 12.662 -3.261 -6.012 1.00 90.56 91 ARG A CA 1
ATOM 693 C C . ARG A 1 91 ? 12.084 -4.209 -4.964 1.00 90.56 91 ARG A C 1
ATOM 695 O O . ARG A 1 91 ? 10.990 -4.725 -5.150 1.00 90.56 91 ARG A O 1
ATOM 702 N N . ALA A 1 92 ? 12.794 -4.435 -3.861 1.00 89.50 92 ALA A N 1
ATOM 703 C CA . ALA A 1 92 ? 12.330 -5.258 -2.752 1.00 89.50 92 ALA A CA 1
ATOM 704 C C . ALA A 1 92 ? 12.368 -4.455 -1.449 1.00 89.50 92 ALA A C 1
ATOM 706 O O . ALA A 1 92 ? 13.408 -3.920 -1.068 1.00 89.50 92 ALA A O 1
ATOM 707 N N . PHE A 1 93 ? 11.245 -4.381 -0.748 1.00 90.88 93 PHE A N 1
ATOM 708 C CA . PHE A 1 93 ? 11.096 -3.583 0.463 1.00 90.88 93 PHE A CA 1
ATOM 709 C C . PHE A 1 93 ? 10.502 -4.429 1.579 1.00 90.88 93 PHE A C 1
ATOM 711 O O . PHE A 1 93 ? 9.673 -5.307 1.337 1.00 90.88 93 PHE A O 1
ATOM 718 N N . THR A 1 94 ? 10.917 -4.161 2.816 1.00 90.56 94 THR A N 1
ATOM 719 C CA . THR A 1 94 ? 10.269 -4.729 3.999 1.00 90.56 94 THR A CA 1
ATOM 720 C C . THR A 1 94 ? 9.692 -3.607 4.847 1.00 90.56 94 THR A C 1
ATOM 722 O O . THR A 1 94 ? 10.432 -2.748 5.316 1.00 90.56 94 THR A O 1
ATOM 725 N N . TRP A 1 95 ? 8.380 -3.619 5.069 1.00 91.38 95 TRP A N 1
ATOM 726 C CA . TRP A 1 95 ? 7.718 -2.714 6.001 1.00 91.38 95 TRP A CA 1
ATOM 727 C C . TRP A 1 95 ? 7.572 -3.391 7.359 1.00 91.38 95 TRP A C 1
ATOM 729 O O . TRP A 1 95 ? 6.812 -4.351 7.533 1.00 91.38 95 TRP A O 1
ATOM 739 N N . THR A 1 96 ? 8.321 -2.874 8.331 1.00 89.50 96 THR A N 1
ATOM 740 C CA . THR A 1 96 ? 8.330 -3.358 9.711 1.00 89.50 96 THR A CA 1
ATOM 741 C C . THR A 1 96 ? 7.686 -2.365 10.661 1.00 89.50 96 THR A C 1
ATOM 743 O O . THR A 1 96 ? 7.830 -1.159 10.495 1.00 89.50 96 THR A O 1
ATOM 746 N N . GLY A 1 97 ? 7.013 -2.861 11.694 1.00 87.81 97 GLY A N 1
ATOM 747 C CA . GLY A 1 97 ? 6.435 -2.010 12.736 1.00 87.81 97 GLY A CA 1
ATOM 748 C C . GLY A 1 97 ? 5.482 -2.777 13.650 1.00 87.81 97 GLY A C 1
ATOM 749 O O . GLY A 1 97 ? 5.135 -3.920 13.338 1.00 87.81 97 GLY A O 1
ATOM 750 N N . PRO A 1 98 ? 5.025 -2.178 14.757 1.00 86.62 98 PRO A N 1
ATOM 751 C CA . PRO A 1 98 ? 4.229 -2.863 15.774 1.00 86.62 98 PRO A CA 1
ATOM 752 C C . PRO A 1 98 ? 2.908 -3.419 15.225 1.00 86.62 98 PRO A C 1
ATOM 754 O O . PRO A 1 98 ? 2.385 -2.963 14.197 1.00 86.62 98 PRO A O 1
ATOM 757 N N . PHE A 1 99 ? 2.356 -4.427 15.904 1.00 81.94 99 PHE A N 1
ATOM 758 C CA . PHE A 1 99 ? 0.992 -4.889 15.641 1.00 81.94 99 PHE A CA 1
ATOM 759 C C . PHE A 1 99 ? 0.004 -3.737 15.866 1.00 81.94 99 PHE A C 1
ATOM 761 O O . PHE A 1 99 ? 0.193 -2.919 16.758 1.00 81.94 99 PHE A O 1
ATOM 768 N N . GLY A 1 100 ? -1.007 -3.621 15.002 1.00 82.06 100 GLY A N 1
ATOM 769 C CA . GLY A 1 100 ? -1.946 -2.493 15.029 1.00 82.06 100 GLY A CA 1
ATOM 770 C C . GLY A 1 100 ? -1.423 -1.183 14.420 1.00 82.06 100 GLY A C 1
ATOM 771 O O . GLY A 1 100 ? -2.212 -0.276 14.203 1.00 82.06 100 GLY A O 1
ATOM 772 N N . GLY A 1 101 ? -0.143 -1.085 14.034 1.00 83.44 101 GLY A N 1
ATOM 773 C CA . GLY A 1 101 ? 0.435 0.125 13.422 1.00 83.44 101 GLY A CA 1
ATOM 774 C C . GLY A 1 101 ? 0.002 0.422 11.976 1.00 83.44 101 GLY A C 1
ATOM 775 O O . GLY A 1 101 ? 0.711 1.122 11.265 1.00 83.44 101 GLY A O 1
ATOM 776 N N . GLY A 1 102 ? -1.091 -0.172 11.488 1.00 87.94 102 GLY A N 1
ATOM 777 C CA . GLY A 1 102 ? -1.657 0.140 10.169 1.00 87.94 102 GLY A CA 1
ATOM 778 C C . GLY A 1 102 ? -0.871 -0.347 8.943 1.00 87.94 102 GLY A C 1
ATOM 779 O O . GLY A 1 102 ? -1.217 0.032 7.835 1.00 87.94 102 GLY A O 1
ATOM 780 N N . LYS A 1 103 ? 0.154 -1.199 9.092 1.00 89.94 103 LYS A N 1
ATOM 781 C CA . LYS A 1 103 ? 0.997 -1.668 7.966 1.00 89.94 103 LYS A CA 1
ATOM 782 C C . LYS A 1 103 ? 0.211 -2.380 6.860 1.00 89.94 103 LYS A C 1
ATOM 784 O O . LYS A 1 103 ? 0.405 -2.095 5.685 1.00 89.94 103 LYS A O 1
ATOM 789 N N . SER A 1 104 ? -0.670 -3.309 7.236 1.00 89.88 104 SER A N 1
ATOM 790 C CA . SER A 1 104 ? -1.509 -4.030 6.270 1.00 89.88 104 SER A CA 1
ATOM 791 C C . SER A 1 104 ? -2.520 -3.096 5.605 1.00 89.88 104 SER A C 1
ATOM 793 O O . SER A 1 104 ? -2.760 -3.222 4.413 1.00 89.88 104 SER A O 1
ATOM 795 N N . SER A 1 105 ? -3.061 -2.126 6.348 1.00 91.12 105 SER A N 1
ATOM 796 C CA . SER A 1 105 ? -3.957 -1.096 5.810 1.00 91.12 105 SER A CA 1
ATOM 797 C C . SER A 1 105 ? -3.236 -0.167 4.830 1.00 91.12 105 SER A C 1
ATOM 799 O O . SER A 1 105 ? -3.764 0.098 3.759 1.00 91.12 105 SER A O 1
ATOM 801 N N . LEU A 1 106 ? -1.999 0.246 5.139 1.00 92.44 106 LEU A N 1
ATOM 802 C CA . LEU A 1 106 ? -1.142 0.997 4.215 1.00 92.44 106 LEU A CA 1
ATOM 803 C C . LEU A 1 106 ? -0.891 0.203 2.931 1.00 92.44 106 LEU A C 1
ATOM 805 O O . LEU A 1 106 ? -0.908 0.764 1.843 1.00 92.44 106 LEU A O 1
ATOM 809 N N . ALA A 1 107 ? -0.675 -1.107 3.044 1.00 92.38 107 ALA A N 1
ATOM 810 C CA . ALA A 1 107 ? -0.493 -1.952 1.874 1.00 92.38 107 ALA A CA 1
ATOM 811 C C . ALA A 1 107 ? -1.772 -2.103 1.043 1.00 92.38 107 ALA A C 1
ATOM 813 O O . ALA A 1 107 ? -1.672 -2.091 -0.178 1.00 92.38 107 ALA A O 1
ATOM 814 N N . VAL A 1 108 ? -2.960 -2.165 1.656 1.00 92.31 108 VAL A N 1
ATOM 815 C CA . VAL A 1 108 ? -4.233 -2.093 0.913 1.00 92.31 108 VAL A CA 1
ATOM 816 C C . VAL A 1 108 ? -4.384 -0.740 0.214 1.00 92.31 108 VAL A C 1
ATOM 818 O O . VAL A 1 108 ? -4.737 -0.712 -0.962 1.00 92.31 108 VAL A O 1
ATOM 821 N N . ALA A 1 109 ? -4.042 0.366 0.883 1.00 92.62 109 ALA A N 1
ATOM 822 C CA . ALA A 1 109 ? -4.030 1.696 0.271 1.00 92.62 109 ALA A CA 1
ATOM 823 C C . ALA A 1 109 ? -3.073 1.771 -0.927 1.00 92.62 109 ALA A C 1
ATOM 825 O O . ALA A 1 109 ? -3.452 2.269 -1.983 1.00 92.62 109 ALA A O 1
ATOM 826 N N . LEU A 1 110 ? -1.877 1.189 -0.811 1.00 92.81 110 LEU A N 1
ATOM 827 C CA . LEU A 1 110 ? -0.936 1.080 -1.924 1.00 92.81 110 LEU A CA 1
ATOM 828 C C . LEU A 1 110 ? -1.488 0.221 -3.072 1.00 92.81 110 LEU A C 1
ATOM 830 O O . LEU A 1 110 ? -1.380 0.618 -4.226 1.00 92.81 110 LEU A O 1
ATOM 834 N N . CYS A 1 111 ? -2.093 -0.934 -2.779 1.00 91.81 111 CYS A N 1
ATOM 835 C CA . CYS A 1 111 ? -2.717 -1.779 -3.806 1.00 91.81 111 CYS A CA 1
ATOM 836 C C . CYS A 1 111 ? -3.839 -1.030 -4.538 1.00 91.81 111 CYS A C 1
ATOM 838 O O . CYS A 1 111 ? -3.981 -1.151 -5.750 1.00 91.81 111 CYS A O 1
ATOM 840 N N . SER A 1 112 ? -4.590 -0.216 -3.799 1.00 92.00 112 SER A N 1
ATOM 841 C CA . SER A 1 112 ? -5.685 0.589 -4.329 1.00 92.00 112 SER A CA 1
ATOM 842 C C . SER A 1 112 ? -5.193 1.733 -5.219 1.00 92.00 112 SER A C 1
ATOM 844 O O . SER A 1 112 ? -5.809 1.994 -6.249 1.00 92.00 112 SER A O 1
ATOM 846 N N . LEU A 1 113 ? -4.054 2.361 -4.891 1.00 90.81 113 LEU A N 1
ATOM 847 C CA . LEU A 1 113 ? -3.405 3.361 -5.754 1.00 90.81 113 LEU A CA 1
ATOM 848 C C . LEU A 1 113 ? -3.042 2.796 -7.129 1.00 90.81 113 LEU A C 1
ATOM 850 O O . LEU A 1 113 ? -3.171 3.486 -8.137 1.00 90.81 113 LEU A O 1
ATOM 854 N N . VAL A 1 114 ? -2.594 1.540 -7.170 1.00 91.00 114 VAL A N 1
ATOM 855 C CA . VAL A 1 114 ? -2.172 0.883 -8.413 1.00 91.00 114 VAL A CA 1
ATOM 856 C C . VAL A 1 114 ? -3.284 0.062 -9.077 1.00 91.00 114 VAL A C 1
ATOM 858 O O . VAL A 1 114 ? -3.021 -0.688 -10.020 1.00 91.00 114 VAL A O 1
ATOM 861 N N . SER A 1 115 ? -4.523 0.192 -8.596 1.00 89.44 115 SER A N 1
ATOM 862 C CA . SER A 1 115 ? -5.680 -0.545 -9.105 1.00 89.44 115 SER A CA 1
ATOM 863 C C . SER A 1 115 ? -5.996 -0.189 -10.561 1.00 89.44 115 SER A C 1
ATOM 865 O O . SER A 1 115 ? -5.713 0.913 -11.038 1.00 89.44 115 SER A O 1
ATOM 867 N N . ASN A 1 116 ? -6.626 -1.116 -11.278 1.00 88.00 116 ASN A N 1
ATOM 868 C CA . ASN A 1 116 ? -7.150 -0.878 -12.622 1.00 88.00 116 ASN A CA 1
ATOM 869 C C . ASN A 1 116 ? -8.420 -0.005 -12.610 1.00 88.00 116 ASN A C 1
ATOM 871 O O . ASN A 1 116 ? -8.691 0.705 -13.580 1.00 88.00 116 ASN A O 1
ATOM 875 N N . GLU A 1 117 ? -9.154 0.025 -11.498 1.00 89.12 117 GLU A N 1
ATOM 876 C CA . GLU A 1 117 ? -10.409 0.757 -11.365 1.00 89.12 117 GLU A CA 1
ATOM 877 C C . GLU A 1 117 ? -10.181 2.218 -10.910 1.00 89.12 117 GLU A C 1
ATOM 879 O O . GLU A 1 117 ? -9.661 2.451 -9.814 1.00 89.12 117 GLU A O 1
ATOM 884 N N . PRO A 1 118 ? -10.606 3.229 -11.700 1.00 88.75 118 PRO A N 1
ATOM 885 C CA . PRO A 1 118 ? -10.384 4.641 -11.374 1.00 88.75 118 PRO A CA 1
ATOM 886 C C . PRO A 1 118 ? -11.002 5.087 -10.046 1.00 88.75 118 PRO A C 1
ATOM 888 O O . PRO A 1 118 ? -10.393 5.872 -9.326 1.00 88.75 118 PRO A O 1
ATOM 891 N N . ALA A 1 119 ? -12.185 4.571 -9.695 1.00 89.12 119 ALA A N 1
ATOM 892 C CA . ALA A 1 119 ? -12.861 4.919 -8.444 1.00 89.12 119 ALA A CA 1
ATOM 893 C C . ALA A 1 119 ? -12.064 4.461 -7.210 1.00 89.12 119 ALA A C 1
ATOM 895 O O . ALA A 1 119 ? -11.992 5.180 -6.213 1.00 89.12 119 ALA A O 1
ATOM 896 N N . ILE A 1 120 ? -11.421 3.290 -7.295 1.00 90.44 120 ILE A N 1
ATOM 897 C CA . ILE A 1 120 ? -10.558 2.755 -6.235 1.00 90.44 120 ILE A CA 1
ATOM 898 C C . ILE A 1 120 ? -9.294 3.605 -6.096 1.00 90.44 120 ILE A C 1
ATOM 900 O O . ILE A 1 120 ? -8.902 3.948 -4.978 1.00 90.44 120 ILE A O 1
ATOM 904 N N . ARG A 1 121 ? -8.684 3.991 -7.225 1.00 89.81 121 ARG A N 1
ATOM 905 C CA . ARG A 1 121 ? -7.500 4.861 -7.230 1.00 89.81 121 ARG A CA 1
ATOM 906 C C . ARG A 1 121 ? -7.794 6.221 -6.608 1.00 89.81 121 ARG A C 1
ATOM 908 O O . ARG A 1 121 ? -7.053 6.651 -5.728 1.00 89.81 121 ARG A O 1
ATOM 915 N N . GLN A 1 122 ? -8.902 6.846 -7.002 1.00 89.25 122 GLN A N 1
ATOM 916 C CA . GLN A 1 122 ? -9.320 8.140 -6.468 1.00 89.25 122 GLN A CA 1
ATOM 917 C C . GLN A 1 122 ? -9.535 8.078 -4.949 1.00 89.25 122 GLN A C 1
ATOM 919 O O . GLN A 1 122 ? -9.002 8.902 -4.209 1.00 89.25 122 GLN A O 1
ATOM 924 N N . ALA A 1 123 ? -10.225 7.041 -4.462 1.00 90.38 123 ALA A N 1
ATOM 925 C CA . ALA A 1 123 ? -10.409 6.834 -3.027 1.00 90.38 123 ALA A CA 1
ATOM 926 C C . ALA A 1 123 ? -9.073 6.649 -2.281 1.00 90.38 123 ALA A C 1
ATOM 928 O O . ALA A 1 123 ? -8.922 7.103 -1.144 1.00 90.38 123 ALA A O 1
ATOM 929 N N . ALA A 1 124 ? -8.090 5.990 -2.901 1.00 91.25 124 ALA A N 1
ATOM 930 C CA . ALA A 1 124 ? -6.766 5.799 -2.317 1.00 91.25 124 ALA A CA 1
ATOM 931 C C . ALA A 1 124 ? -5.957 7.104 -2.251 1.00 91.25 124 ALA A C 1
ATOM 933 O O . ALA A 1 124 ? -5.318 7.359 -1.230 1.00 91.25 124 ALA A O 1
ATOM 934 N N . LEU A 1 125 ? -6.020 7.938 -3.291 1.00 90.69 125 LEU A N 1
ATOM 935 C CA . LEU A 1 125 ? -5.390 9.262 -3.319 1.00 90.69 125 LEU A CA 1
ATOM 936 C C . LEU A 1 125 ? -5.945 10.162 -2.212 1.00 90.69 125 LEU A C 1
ATOM 938 O O . LEU A 1 125 ? -5.175 10.694 -1.412 1.00 90.69 125 LEU A O 1
ATOM 942 N N . GLU A 1 126 ? -7.271 10.224 -2.077 1.00 90.69 126 GLU A N 1
ATOM 943 C CA . GLU A 1 126 ? -7.947 10.965 -1.004 1.00 90.69 126 GLU A CA 1
ATOM 944 C C . GLU A 1 126 ? -7.534 10.455 0.385 1.00 90.69 126 GLU A C 1
ATOM 946 O O . GLU A 1 126 ? -7.157 11.232 1.265 1.00 90.69 126 GLU A O 1
ATOM 951 N N . THR A 1 127 ? -7.533 9.131 0.573 1.00 90.75 127 THR A N 1
ATOM 952 C CA . THR A 1 127 ? -7.175 8.487 1.849 1.00 90.75 127 THR A CA 1
ATOM 953 C C . THR A 1 127 ? -5.722 8.751 2.251 1.00 90.75 127 THR A C 1
ATOM 955 O O . THR A 1 127 ? -5.406 8.875 3.437 1.00 90.75 127 THR A O 1
ATOM 958 N N . LEU A 1 128 ? -4.818 8.819 1.274 1.00 90.12 128 LEU A N 1
ATOM 959 C CA . LEU A 1 128 ? -3.399 9.091 1.495 1.00 90.12 128 LEU A CA 1
ATOM 960 C C . LEU A 1 128 ? -3.074 10.593 1.496 1.00 90.12 128 LEU A C 1
ATOM 962 O O . LEU A 1 128 ? -1.927 10.955 1.777 1.00 90.12 128 LEU A O 1
ATOM 966 N N . SER A 1 129 ? -4.076 11.443 1.240 1.00 89.56 129 SER A N 1
ATOM 967 C CA . SER A 1 129 ? -3.948 12.897 1.093 1.00 89.56 129 SER A CA 1
ATOM 968 C C . SER A 1 129 ? -2.887 13.260 0.052 1.00 89.56 129 SER A C 1
ATOM 970 O O . SER A 1 129 ? -1.947 14.003 0.339 1.00 89.56 129 SER A O 1
ATOM 972 N N . LEU A 1 130 ? -2.976 12.621 -1.112 1.00 86.06 130 LEU A N 1
ATOM 973 C CA . LEU A 1 130 ? -2.092 12.832 -2.252 1.00 86.06 130 LEU A CA 1
ATOM 974 C C . LEU A 1 130 ? -2.856 13.584 -3.334 1.00 86.06 130 LEU A C 1
ATOM 976 O O . LEU A 1 130 ? -3.972 13.192 -3.672 1.00 86.06 130 LEU A O 1
ATOM 980 N N . ASP A 1 131 ? -2.212 14.586 -3.916 1.00 77.31 131 ASP A N 1
ATOM 981 C CA . ASP A 1 131 ? -2.722 15.260 -5.102 1.00 77.31 131 ASP A CA 1
ATOM 982 C C . ASP A 1 131 ? -2.062 14.647 -6.346 1.00 77.31 131 ASP A C 1
ATOM 984 O O . ASP A 1 131 ? -0.847 14.442 -6.382 1.00 77.31 131 ASP A O 1
ATOM 988 N N . GLU A 1 132 ? -2.848 14.331 -7.379 1.00 66.31 132 GLU A N 1
ATOM 989 C CA . GLU A 1 132 ? -2.316 13.752 -8.628 1.00 66.31 132 GLU A CA 1
ATOM 990 C C . GLU A 1 132 ? -1.352 14.704 -9.353 1.00 66.31 132 GLU A C 1
ATOM 992 O O . GLU A 1 132 ? -0.455 14.262 -10.068 1.00 66.31 132 GLU A O 1
ATOM 997 N N . GLU A 1 133 ? -1.536 16.009 -9.148 1.00 64.62 133 GLU A N 1
ATOM 998 C CA . GLU A 1 133 ? -0.751 17.082 -9.760 1.00 64.62 133 GLU A CA 1
ATOM 999 C C . GLU A 1 133 ? 0.515 17.429 -8.959 1.00 64.62 133 GLU A C 1
ATOM 1001 O O . GLU A 1 133 ? 1.366 18.180 -9.440 1.00 64.62 133 GLU A O 1
ATOM 1006 N N . GLU A 1 134 ? 0.671 16.891 -7.744 1.00 64.25 134 GLU A N 1
ATOM 1007 C CA . GLU A 1 134 ? 1.870 17.123 -6.947 1.00 64.25 134 GLU A CA 1
ATOM 1008 C C . GLU A 1 134 ? 3.081 16.411 -7.559 1.00 64.25 134 GLU A C 1
ATOM 1010 O O . GLU A 1 134 ? 3.069 15.210 -7.837 1.00 64.25 134 GLU A O 1
ATOM 1015 N N . GLU A 1 135 ? 4.201 17.131 -7.646 1.00 66.06 135 GLU A N 1
ATOM 1016 C CA . GLU A 1 135 ? 5.506 16.613 -8.071 1.00 66.06 135 GLU A CA 1
ATOM 1017 C C . GLU A 1 135 ? 6.161 15.733 -6.978 1.00 66.06 135 GLU A C 1
ATOM 1019 O O . GLU A 1 135 ? 7.358 15.796 -6.691 1.00 66.06 135 GLU A O 1
ATOM 1024 N N . SER A 1 136 ? 5.363 14.897 -6.312 1.00 80.69 136 SER A N 1
ATOM 1025 C CA . SER A 1 136 ? 5.818 13.998 -5.259 1.00 80.69 136 SER A CA 1
ATOM 1026 C C . SER A 1 136 ? 6.338 12.677 -5.844 1.00 80.69 136 SER A C 1
ATOM 1028 O O . SER A 1 136 ? 6.099 12.310 -6.998 1.00 80.69 136 SER A O 1
ATOM 1030 N N . TYR A 1 137 ? 7.156 11.951 -5.078 1.00 88.88 137 TYR A N 1
ATOM 1031 C CA . TYR A 1 137 ? 7.705 10.668 -5.538 1.00 88.88 137 TYR A CA 1
ATOM 1032 C C . TYR A 1 137 ? 6.623 9.584 -5.658 1.00 88.88 137 TYR A C 1
ATOM 1034 O O . TYR A 1 137 ? 6.771 8.680 -6.475 1.00 88.88 137 TYR A O 1
ATOM 1042 N N . ILE A 1 138 ? 5.541 9.667 -4.870 1.00 91.06 138 ILE A N 1
ATOM 1043 C CA . ILE A 1 138 ? 4.545 8.591 -4.745 1.00 91.06 138 ILE A CA 1
ATOM 1044 C C . ILE A 1 138 ? 3.748 8.386 -6.046 1.00 91.06 138 ILE A C 1
ATOM 1046 O O . ILE A 1 138 ? 3.823 7.276 -6.578 1.00 91.06 138 ILE A O 1
ATOM 1050 N N . PRO A 1 139 ? 3.044 9.390 -6.612 1.00 87.38 139 PRO A N 1
ATOM 1051 C CA . PRO A 1 139 ? 2.303 9.218 -7.861 1.00 87.38 139 PRO A CA 1
ATOM 1052 C C . PRO A 1 139 ? 3.210 8.826 -9.026 1.00 87.38 139 PRO A C 1
ATOM 1054 O O . PRO A 1 139 ? 2.798 8.049 -9.876 1.00 87.38 139 PRO A O 1
ATOM 1057 N N . ARG A 1 140 ? 4.467 9.291 -9.047 1.00 86.94 140 ARG A N 1
ATOM 1058 C CA . ARG A 1 140 ? 5.444 8.907 -10.079 1.00 86.94 140 ARG A CA 1
ATOM 1059 C C . ARG A 1 140 ? 5.808 7.425 -9.990 1.00 86.94 140 ARG A C 1
ATOM 1061 O O . ARG A 1 140 ? 5.602 6.690 -10.957 1.00 86.94 140 ARG A O 1
ATOM 1068 N N . ALA A 1 141 ? 6.249 6.979 -8.812 1.00 88.94 141 ALA A N 1
ATOM 1069 C CA . ALA A 1 141 ? 6.682 5.603 -8.570 1.00 88.94 141 ALA A CA 1
ATOM 1070 C C . ALA A 1 141 ? 5.553 4.572 -8.724 1.00 88.94 141 ALA A C 1
ATOM 1072 O O . ALA A 1 141 ? 5.804 3.436 -9.130 1.00 88.94 141 ALA A O 1
ATOM 1073 N N . PHE A 1 142 ? 4.322 4.961 -8.384 1.00 88.19 142 PHE A N 1
ATOM 1074 C CA . PHE A 1 142 ? 3.142 4.093 -8.379 1.00 88.19 142 PHE A CA 1
ATOM 1075 C C . PHE A 1 142 ? 2.087 4.523 -9.401 1.00 88.19 142 PHE A C 1
ATOM 1077 O O . PHE A 1 142 ? 0.906 4.226 -9.237 1.00 88.19 142 PHE A O 1
ATOM 1084 N N . SE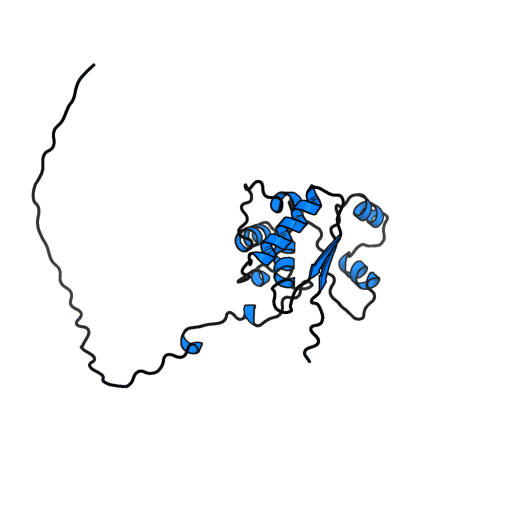R A 1 143 ? 2.506 5.207 -10.467 1.00 80.62 143 SER A N 1
ATOM 1085 C CA . SER A 1 143 ? 1.604 5.601 -11.546 1.00 80.62 143 SER A CA 1
ATOM 1086 C C . SER A 1 143 ? 0.993 4.354 -12.193 1.00 80.62 143 SER A C 1
ATOM 1088 O O . SER A 1 143 ? 1.673 3.512 -12.787 1.00 80.62 143 SER A O 1
ATOM 1090 N N . ALA A 1 144 ? -0.322 4.216 -12.058 1.00 76.12 144 ALA A N 1
ATOM 1091 C CA . ALA A 1 144 ? -1.113 3.222 -12.763 1.00 76.12 144 ALA A CA 1
ATOM 1092 C C . ALA A 1 144 ? -1.840 3.914 -13.920 1.00 76.12 144 ALA A C 1
ATOM 1094 O O . ALA A 1 144 ? -2.714 4.750 -13.706 1.00 76.12 144 ALA A O 1
ATOM 1095 N N . THR A 1 145 ? -1.472 3.569 -15.155 1.00 69.88 145 THR A N 1
ATOM 1096 C CA . THR A 1 145 ? -2.179 3.996 -16.372 1.00 69.88 145 THR A CA 1
ATOM 1097 C C . THR A 1 145 ? -2.764 2.775 -17.077 1.00 69.88 145 THR A C 1
ATOM 1099 O O . THR A 1 145 ? -2.203 1.682 -16.999 1.00 69.88 145 THR A O 1
ATOM 1102 N N . GLY A 1 146 ? -3.911 2.939 -17.742 1.00 75.94 146 GLY A N 1
ATOM 1103 C CA . GLY A 1 146 ? -4.596 1.836 -18.425 1.00 75.94 146 GLY A CA 1
ATOM 1104 C C . GLY A 1 146 ? -5.092 0.758 -17.456 1.00 75.94 146 GLY A C 1
ATOM 1105 O O . GLY A 1 146 ? -5.886 1.052 -16.564 1.00 75.94 146 GLY A O 1
ATOM 1106 N N . ASP A 1 147 ? -4.600 -0.471 -17.627 1.00 77.50 147 ASP A N 1
ATOM 1107 C CA . ASP A 1 147 ? -5.062 -1.683 -16.930 1.00 77.50 147 ASP A CA 1
ATOM 1108 C C . ASP A 1 147 ? -4.558 -1.825 -15.480 1.00 77.50 147 ASP A C 1
ATOM 1110 O O . ASP A 1 147 ? -4.756 -2.869 -14.861 1.00 77.50 147 ASP A O 1
ATOM 1114 N N . GLY A 1 148 ? -3.903 -0.805 -14.919 1.00 83.88 148 GLY A N 1
ATOM 1115 C CA . GLY A 1 148 ? -3.345 -0.857 -13.565 1.00 83.88 148 GLY A CA 1
ATOM 1116 C C . GLY A 1 148 ? -2.166 -1.825 -13.421 1.00 83.88 148 GLY A C 1
ATOM 1117 O O . GLY A 1 148 ? -1.565 -2.270 -14.400 1.00 83.88 148 GLY A O 1
ATOM 1118 N N . TRP A 1 149 ? -1.779 -2.115 -12.179 1.00 87.56 149 TRP A N 1
ATOM 1119 C CA . TRP A 1 149 ? -0.710 -3.069 -11.884 1.00 87.56 149 TRP A CA 1
ATOM 1120 C C . TRP A 1 149 ? -1.288 -4.451 -11.589 1.00 87.56 149 TRP A C 1
ATOM 1122 O O . TRP A 1 149 ? -2.328 -4.591 -10.947 1.00 87.56 149 TRP A O 1
ATOM 1132 N N . LEU A 1 150 ? -0.551 -5.495 -11.972 1.00 86.50 150 LEU A N 1
ATOM 1133 C CA . LEU A 1 150 ? -0.826 -6.841 -11.480 1.00 86.50 150 LEU A CA 1
ATOM 1134 C C . LEU A 1 150 ? -0.390 -6.942 -10.013 1.00 86.50 150 LEU A C 1
ATOM 1136 O O . LEU A 1 150 ? 0.788 -7.144 -9.712 1.00 86.50 150 LEU A O 1
ATOM 1140 N N . VAL A 1 151 ? -1.347 -6.815 -9.098 1.00 86.19 151 VAL A N 1
ATOM 1141 C CA . VAL A 1 151 ? -1.118 -6.973 -7.660 1.00 86.19 151 VAL A CA 1
ATOM 1142 C C . VAL A 1 151 ? -1.294 -8.438 -7.269 1.00 86.19 151 VAL A C 1
ATOM 1144 O O . VAL A 1 151 ? -2.314 -9.058 -7.557 1.00 86.19 151 VAL A O 1
ATOM 1147 N N . MET A 1 152 ? -0.298 -9.006 -6.585 1.00 87.25 152 MET A N 1
ATOM 1148 C CA . MET A 1 152 ? -0.334 -10.394 -6.125 1.00 87.25 152 MET A CA 1
ATOM 1149 C C . MET A 1 152 ? -0.106 -10.480 -4.613 1.00 87.25 152 MET A C 1
ATOM 1151 O O . MET A 1 152 ? 1.031 -10.643 -4.162 1.00 87.25 152 MET A O 1
ATOM 1155 N N . PRO A 1 153 ? -1.171 -10.382 -3.801 1.00 86.62 153 PRO A N 1
ATOM 1156 C CA . PRO A 1 153 ? -1.041 -10.524 -2.362 1.00 86.62 153 PRO A CA 1
ATOM 1157 C C . PRO A 1 153 ? -0.770 -11.988 -1.999 1.00 86.62 153 PRO A C 1
ATOM 1159 O O . PRO A 1 153 ? -1.572 -12.885 -2.276 1.00 86.62 153 PRO A O 1
ATOM 1162 N N . VAL A 1 154 ? 0.360 -12.224 -1.331 1.00 86.25 154 VAL A N 1
ATOM 1163 C CA . VAL A 1 154 ? 0.721 -13.523 -0.753 1.00 86.25 154 VAL A CA 1
ATOM 1164 C C . VAL A 1 154 ? 0.766 -13.379 0.761 1.00 86.25 154 VAL A C 1
ATOM 1166 O O . VAL A 1 154 ? 1.566 -12.621 1.308 1.00 86.25 154 VAL A O 1
ATOM 1169 N N . VAL A 1 155 ? -0.111 -14.111 1.443 1.00 85.94 155 VAL A N 1
ATOM 1170 C CA . VAL A 1 155 ? -0.176 -14.166 2.908 1.00 85.94 155 VAL A CA 1
ATOM 1171 C C . VAL A 1 155 ? 0.380 -15.494 3.412 1.00 85.94 155 VAL A C 1
ATOM 1173 O O . VAL A 1 155 ? 0.423 -16.482 2.680 1.00 85.94 155 VAL A O 1
ATOM 1176 N N . GLY A 1 156 ? 0.817 -15.520 4.672 1.00 81.62 156 GLY A N 1
ATOM 1177 C CA . GLY A 1 156 ? 1.340 -16.733 5.294 1.00 81.62 156 GLY A CA 1
ATOM 1178 C C . GLY A 1 156 ? 0.295 -17.849 5.307 1.00 81.62 156 GLY A C 1
ATOM 1179 O O . GLY A 1 156 ? -0.748 -17.723 5.944 1.00 81.62 156 GLY A O 1
ATOM 1180 N N . ASN A 1 157 ? 0.598 -18.947 4.623 1.00 80.44 157 ASN A N 1
ATOM 1181 C CA . ASN A 1 157 ? -0.162 -20.191 4.646 1.00 80.44 157 ASN A CA 1
ATOM 1182 C C . ASN A 1 157 ? 0.822 -21.362 4.829 1.00 80.44 157 ASN A C 1
ATOM 1184 O O . ASN A 1 157 ? 2.018 -21.215 4.597 1.00 80.44 157 ASN A O 1
ATOM 1188 N N . ARG A 1 158 ? 0.328 -22.529 5.250 1.00 85.06 158 ARG A N 1
ATOM 1189 C CA . ARG A 1 158 ? 1.100 -23.775 5.380 1.00 85.06 158 ARG A CA 1
ATOM 1190 C C . ARG A 1 158 ? 1.409 -24.450 4.032 1.00 85.06 158 ARG A C 1
ATOM 1192 O O . ARG A 1 158 ? 2.005 -25.520 4.021 1.00 85.06 158 ARG A O 1
ATOM 1199 N N . SER A 1 159 ? 0.985 -23.860 2.917 1.00 83.75 159 SER A N 1
ATOM 1200 C CA . SER A 1 159 ? 1.269 -24.329 1.558 1.00 83.75 159 SER A CA 1
ATOM 1201 C C . SER A 1 159 ? 2.638 -23.855 1.060 1.00 83.75 159 SER A C 1
ATOM 1203 O O . SER A 1 159 ? 3.213 -22.906 1.595 1.00 83.75 159 SER A O 1
ATOM 1205 N N . SER A 1 160 ? 3.141 -24.470 -0.013 1.00 85.19 160 SER A N 1
ATOM 1206 C CA . SER A 1 160 ? 4.331 -23.972 -0.707 1.00 85.19 160 SER A CA 1
ATOM 1207 C C . SER A 1 160 ? 4.099 -22.552 -1.236 1.00 85.19 160 SER A C 1
ATOM 1209 O O . SER A 1 160 ? 3.019 -22.227 -1.737 1.00 85.19 160 SER A O 1
ATOM 1211 N N . VAL A 1 161 ? 5.132 -21.707 -1.170 1.00 81.19 161 VAL A N 1
ATOM 1212 C CA . VAL A 1 161 ? 5.115 -20.374 -1.798 1.00 81.19 161 VAL A CA 1
ATOM 1213 C C . VAL A 1 161 ? 4.941 -20.503 -3.311 1.00 81.19 161 VAL A C 1
ATOM 1215 O O . VAL A 1 161 ? 4.241 -19.696 -3.914 1.00 81.19 161 VAL A O 1
ATOM 1218 N N . VAL A 1 162 ? 5.518 -21.548 -3.915 1.00 83.75 162 VAL A N 1
ATOM 1219 C CA . VAL A 1 162 ? 5.360 -21.836 -5.347 1.00 83.75 162 VAL A CA 1
ATOM 1220 C C . VAL A 1 162 ? 3.886 -22.057 -5.678 1.00 83.75 162 VAL A C 1
ATOM 1222 O O . VAL A 1 162 ? 3.371 -21.413 -6.586 1.00 83.75 162 VAL A O 1
ATOM 1225 N N . ASP A 1 163 ? 3.185 -22.879 -4.895 1.00 81.69 163 ASP A N 1
ATOM 1226 C CA . ASP A 1 163 ? 1.764 -23.163 -5.119 1.00 81.69 163 ASP A CA 1
ATOM 1227 C C . ASP A 1 163 ? 0.915 -21.898 -4.966 1.00 81.69 163 ASP A C 1
ATOM 1229 O O . ASP A 1 163 ? 0.017 -21.652 -5.771 1.00 81.69 163 ASP A O 1
ATOM 1233 N N . ALA A 1 164 ? 1.226 -21.056 -3.975 1.00 80.94 164 ALA A N 1
ATOM 1234 C CA . ALA A 1 164 ? 0.521 -19.796 -3.758 1.00 80.94 164 ALA A CA 1
ATOM 1235 C C . ALA A 1 164 ? 0.675 -18.837 -4.952 1.00 80.94 164 ALA A C 1
ATOM 1237 O O . ALA A 1 164 ? -0.310 -18.241 -5.394 1.00 80.94 164 ALA A O 1
ATOM 1238 N N . LEU A 1 165 ? 1.889 -18.724 -5.504 1.00 82.19 165 LEU A N 1
ATOM 1239 C CA . LEU A 1 165 ? 2.165 -17.903 -6.686 1.00 82.19 165 LEU A CA 1
ATOM 1240 C C . LEU A 1 165 ? 1.470 -18.460 -7.933 1.00 82.19 165 LEU A C 1
ATOM 1242 O O . LEU A 1 165 ? 0.815 -17.709 -8.653 1.00 82.19 165 LEU A O 1
ATOM 1246 N N . VAL A 1 166 ? 1.556 -19.773 -8.171 1.00 82.12 166 VAL A N 1
ATOM 1247 C CA . VAL A 1 166 ? 0.911 -20.433 -9.319 1.00 82.12 166 VAL A CA 1
ATOM 1248 C C . VAL A 1 166 ? -0.607 -20.247 -9.273 1.00 82.12 166 VAL A C 1
ATOM 1250 O O . VAL A 1 166 ? -1.203 -19.831 -10.269 1.00 82.12 166 VAL A O 1
ATOM 1253 N N . CYS A 1 167 ? -1.231 -20.471 -8.111 1.00 79.38 167 CYS A N 1
ATOM 1254 C CA . CYS A 1 167 ? -2.670 -20.273 -7.928 1.00 79.38 167 CYS A CA 1
ATOM 1255 C C . CYS A 1 167 ? -3.109 -18.838 -8.248 1.00 79.38 167 CYS A C 1
ATOM 1257 O O . CYS A 1 167 ? -4.178 -18.633 -8.824 1.00 79.38 167 CYS A O 1
ATOM 1259 N N . ARG A 1 168 ? -2.303 -17.837 -7.871 1.00 77.62 168 ARG A N 1
ATOM 1260 C CA . ARG A 1 168 ? -2.642 -16.423 -8.074 1.00 77.62 168 ARG A CA 1
ATOM 1261 C C . ARG A 1 168 ? -2.350 -15.923 -9.481 1.00 77.62 168 ARG A C 1
ATOM 1263 O O . ARG A 1 168 ? -3.105 -15.095 -9.977 1.00 77.62 168 ARG A O 1
ATOM 1270 N N . LEU A 1 169 ? -1.318 -16.446 -10.137 1.00 77.12 169 LEU A N 1
ATOM 1271 C CA . LEU A 1 169 ? -0.978 -16.067 -11.505 1.00 77.12 169 LEU A CA 1
ATOM 1272 C C . LEU A 1 169 ? -2.042 -16.512 -12.518 1.00 77.12 169 LEU A C 1
ATOM 1274 O O . LEU A 1 169 ? -2.189 -15.853 -13.541 1.00 77.12 169 LEU A O 1
ATOM 1278 N N . LYS A 1 170 ? -2.795 -17.596 -12.260 1.00 63.25 170 LYS A N 1
ATOM 1279 C CA . LYS A 1 170 ? -3.768 -18.177 -13.216 1.00 63.25 170 LYS A CA 1
ATOM 1280 C C . LYS A 1 170 ? -3.186 -18.381 -14.632 1.00 63.25 170 LYS A C 1
ATOM 1282 O O . LYS A 1 170 ? -3.927 -18.411 -15.612 1.00 63.25 170 LYS A O 1
ATOM 1287 N N . ILE A 1 171 ? -1.864 -18.514 -14.764 1.00 53.66 171 ILE A N 1
ATOM 1288 C CA . ILE A 1 171 ? -1.207 -18.686 -16.060 1.00 53.66 171 ILE A CA 1
ATOM 1289 C C . ILE A 1 171 ? -1.223 -20.174 -16.413 1.00 53.66 171 ILE A C 1
ATOM 1291 O O . ILE A 1 171 ? -0.611 -20.989 -15.723 1.00 53.66 171 ILE A O 1
ATOM 1295 N N . ASN A 1 172 ? -1.872 -20.527 -17.526 1.00 42.44 172 ASN A N 1
ATOM 1296 C CA . ASN A 1 172 ? -1.568 -21.775 -18.222 1.00 42.44 172 ASN A CA 1
ATOM 1297 C C . ASN A 1 172 ? -0.106 -21.702 -18.667 1.00 42.44 172 ASN A C 1
ATOM 1299 O O . ASN A 1 172 ? 0.233 -20.818 -19.451 1.00 42.44 172 ASN A O 1
ATOM 1303 N N . PHE A 1 173 ? 0.747 -22.593 -18.149 1.00 44.44 173 PHE A N 1
ATOM 1304 C CA . PHE A 1 173 ? 2.183 -22.664 -18.444 1.00 44.44 173 PHE A CA 1
ATOM 1305 C C . PHE A 1 173 ? 2.427 -22.684 -19.962 1.00 44.44 173 PHE A C 1
ATOM 1307 O O . PHE A 1 173 ? 2.408 -23.715 -20.621 1.00 44.44 173 PHE A O 1
ATOM 1314 N N . SER A 1 174 ? 2.617 -21.504 -20.530 1.00 43.66 174 SER A N 1
ATOM 1315 C CA . SER A 1 174 ? 3.020 -21.244 -21.906 1.00 43.66 174 SER A CA 1
ATOM 1316 C C . SER A 1 174 ? 4.117 -20.185 -21.840 1.00 43.66 174 SER A C 1
ATOM 1318 O O . SER A 1 174 ? 4.245 -19.482 -20.835 1.00 43.66 174 SER A O 1
ATOM 1320 N N . HIS A 1 175 ? 4.900 -20.045 -22.910 1.00 37.66 175 HIS A N 1
ATOM 1321 C CA . HIS A 1 175 ? 6.079 -19.169 -23.031 1.00 37.66 175 HIS A CA 1
ATOM 1322 C C . HIS A 1 175 ? 5.892 -17.684 -22.610 1.00 37.66 175 HIS A C 1
ATOM 1324 O O . HIS A 1 175 ? 6.867 -16.939 -22.542 1.00 37.66 175 HIS A O 1
ATOM 1330 N N . ALA A 1 176 ? 4.673 -17.252 -22.269 1.00 41.66 176 ALA A N 1
ATOM 1331 C CA . ALA A 1 176 ? 4.339 -15.948 -21.702 1.00 41.66 176 ALA A CA 1
ATOM 1332 C C . ALA A 1 176 ? 4.964 -15.669 -20.314 1.00 41.66 176 ALA A C 1
ATOM 1334 O O . ALA A 1 176 ? 5.282 -14.515 -20.028 1.00 41.66 176 ALA A O 1
ATOM 1335 N N . CYS A 1 177 ? 5.203 -16.685 -19.468 1.00 39.97 177 CYS A N 1
ATOM 1336 C CA . CYS A 1 177 ? 5.725 -16.473 -18.102 1.00 39.97 177 CYS A CA 1
ATOM 1337 C C . CYS A 1 177 ? 7.088 -15.759 -18.070 1.00 39.97 177 CYS A C 1
ATOM 1339 O O . CYS A 1 177 ? 7.314 -14.888 -17.230 1.00 39.97 177 CYS A O 1
ATOM 1341 N N . VAL A 1 178 ? 7.992 -16.098 -18.997 1.00 35.19 178 VAL A N 1
ATOM 1342 C CA . VAL A 1 178 ? 9.336 -15.495 -19.065 1.00 35.19 178 VAL A CA 1
ATOM 1343 C C . VAL A 1 178 ? 9.258 -14.040 -19.539 1.00 35.19 178 VAL A C 1
ATOM 1345 O O . VAL A 1 178 ? 10.019 -13.197 -19.075 1.00 35.19 178 VAL A O 1
ATOM 1348 N N . LEU A 1 179 ? 8.297 -13.717 -20.411 1.00 35.00 179 LEU A N 1
ATOM 1349 C CA . LEU A 1 179 ? 8.093 -12.366 -20.939 1.00 35.00 179 LEU A CA 1
ATOM 1350 C C . LEU A 1 179 ? 7.513 -11.399 -19.898 1.00 35.00 179 LEU A C 1
ATOM 1352 O O . LEU A 1 179 ? 7.956 -10.252 -19.848 1.00 35.00 179 LEU A O 1
ATOM 1356 N N . ILE A 1 180 ? 6.585 -11.856 -19.045 1.00 45.22 180 ILE A N 1
ATOM 1357 C CA . ILE A 1 180 ? 6.026 -11.030 -17.959 1.00 45.22 180 ILE A CA 1
ATOM 1358 C C . ILE A 1 180 ? 7.126 -10.694 -16.941 1.00 45.22 180 ILE A C 1
ATOM 1360 O O . ILE A 1 180 ? 7.298 -9.529 -16.598 1.00 45.22 180 ILE A O 1
ATOM 1364 N N . ALA A 1 181 ? 7.945 -11.670 -16.535 1.00 44.81 181 ALA A N 1
ATOM 1365 C CA . ALA A 1 181 ? 9.044 -11.431 -15.594 1.00 44.81 181 ALA A CA 1
ATOM 1366 C C . ALA A 1 181 ? 10.192 -10.583 -16.183 1.00 44.81 181 ALA A C 1
ATOM 1368 O O . ALA A 1 181 ? 10.830 -9.830 -15.451 1.00 44.81 181 ALA A O 1
ATOM 1369 N N . ALA A 1 182 ? 10.458 -10.678 -17.492 1.00 38.34 182 ALA A N 1
ATOM 1370 C CA . ALA A 1 182 ? 11.577 -9.982 -18.136 1.00 38.34 182 ALA A CA 1
ATOM 1371 C C . ALA A 1 182 ? 11.282 -8.524 -18.53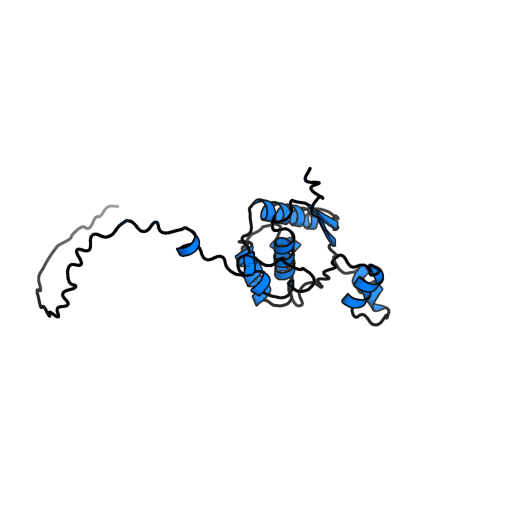9 1.00 38.34 182 ALA A C 1
ATOM 1373 O O . ALA A 1 182 ? 12.219 -7.768 -18.793 1.00 38.34 182 ALA A O 1
ATOM 1374 N N . ARG A 1 183 ? 10.006 -8.116 -18.626 1.00 43.66 183 ARG A N 1
ATOM 1375 C CA . ARG A 1 183 ? 9.609 -6.743 -19.001 1.00 43.66 183 ARG A CA 1
ATOM 1376 C C . ARG A 1 183 ? 8.806 -5.991 -17.942 1.00 43.66 183 ARG A C 1
ATOM 1378 O O . ARG A 1 183 ? 8.736 -4.766 -18.027 1.00 43.66 183 ARG A O 1
ATOM 1385 N N . ALA A 1 184 ? 8.216 -6.668 -16.958 1.00 56.88 184 ALA A N 1
ATOM 1386 C CA . ALA A 1 184 ? 7.459 -5.987 -15.914 1.00 56.88 184 ALA A CA 1
ATOM 1387 C C . ALA A 1 184 ? 8.390 -5.393 -14.849 1.00 56.88 184 ALA A C 1
ATOM 1389 O O . ALA A 1 184 ? 9.260 -6.073 -14.298 1.00 56.88 184 ALA A O 1
ATOM 1390 N N . ARG A 1 185 ? 8.160 -4.124 -14.498 1.00 63.41 185 ARG A N 1
ATOM 1391 C CA . ARG A 1 185 ? 8.704 -3.523 -13.275 1.00 63.41 185 ARG A CA 1
ATOM 1392 C C . ARG A 1 185 ? 8.036 -4.190 -12.069 1.00 63.41 185 ARG A C 1
ATOM 1394 O O . ARG A 1 185 ? 6.992 -3.750 -11.611 1.00 63.41 185 ARG A O 1
ATOM 1401 N N . CYS A 1 186 ? 8.625 -5.277 -11.582 1.00 69.69 186 CYS A N 1
ATOM 1402 C CA . CYS A 1 186 ? 8.137 -5.974 -10.395 1.00 69.69 186 CYS A CA 1
ATOM 1403 C C . CYS A 1 186 ? 8.616 -5.253 -9.131 1.00 69.69 186 CYS A C 1
ATOM 1405 O O . CYS A 1 186 ? 9.796 -4.911 -9.041 1.00 69.69 186 CYS A O 1
ATOM 1407 N N . ILE A 1 187 ? 7.730 -5.061 -8.151 1.00 80.25 187 ILE A N 1
ATOM 1408 C CA . ILE A 1 187 ? 8.083 -4.549 -6.821 1.00 80.25 187 ILE A CA 1
ATOM 1409 C C . ILE A 1 187 ? 7.592 -5.538 -5.770 1.00 80.25 187 ILE A C 1
ATOM 1411 O O . ILE A 1 187 ? 6.415 -5.889 -5.735 1.00 80.25 187 ILE A O 1
ATOM 1415 N N . LEU A 1 188 ? 8.505 -5.999 -4.920 1.00 80.94 188 LEU A N 1
ATOM 1416 C CA . LEU A 1 188 ? 8.223 -6.956 -3.862 1.00 80.94 188 LEU A CA 1
ATOM 1417 C C . LEU A 1 188 ? 8.127 -6.242 -2.515 1.00 80.94 188 LEU A C 1
ATOM 1419 O O . LEU A 1 188 ? 9.086 -5.618 -2.066 1.00 80.94 188 LEU A O 1
ATOM 1423 N N . PHE A 1 189 ? 6.997 -6.411 -1.835 1.00 81.31 189 PHE A N 1
ATOM 1424 C CA . PHE A 1 189 ? 6.790 -5.923 -0.477 1.00 81.31 189 PHE A CA 1
ATOM 1425 C C . PHE A 1 189 ? 6.656 -7.089 0.497 1.00 81.31 189 PHE A C 1
ATOM 1427 O O . PHE A 1 189 ? 5.772 -7.932 0.364 1.00 81.31 189 PHE A O 1
ATOM 1434 N N . LYS A 1 190 ? 7.507 -7.110 1.521 1.00 84.06 190 LYS A N 1
ATOM 1435 C CA . LYS A 1 190 ? 7.341 -7.960 2.698 1.00 84.06 190 LYS A CA 1
ATOM 1436 C C . LYS A 1 190 ? 6.807 -7.114 3.845 1.00 84.06 190 LYS A C 1
ATOM 1438 O O . LYS A 1 190 ? 7.420 -6.126 4.226 1.00 84.06 190 LYS A O 1
ATOM 1443 N N . ILE A 1 191 ? 5.699 -7.520 4.450 1.00 80.31 191 ILE A N 1
ATOM 1444 C CA . ILE A 1 191 ? 5.171 -6.852 5.642 1.00 80.31 191 ILE A CA 1
ATOM 1445 C C . ILE A 1 191 ? 5.370 -7.778 6.825 1.00 80.31 191 ILE A C 1
ATOM 1447 O O . ILE A 1 191 ? 4.924 -8.924 6.807 1.00 80.31 191 ILE A O 1
ATOM 1451 N N . SER A 1 192 ? 6.036 -7.290 7.864 1.00 79.94 192 SER A N 1
ATOM 1452 C CA . SER A 1 192 ? 6.261 -8.076 9.074 1.00 79.94 192 SER A CA 1
ATOM 1453 C C . SER A 1 192 ? 6.099 -7.221 10.314 1.00 79.94 192 SER A C 1
ATOM 1455 O O . SER A 1 192 ? 6.639 -6.122 10.408 1.00 79.94 192 SER A O 1
ATOM 1457 N N . SER A 1 193 ? 5.377 -7.737 11.297 1.00 74.75 193 SER A N 1
ATOM 1458 C CA . SER A 1 193 ? 5.475 -7.220 12.657 1.00 74.75 193 SER A CA 1
ATOM 1459 C C . SER A 1 193 ? 6.618 -7.962 13.353 1.00 74.75 193 SER A C 1
ATOM 1461 O O . SER A 1 193 ? 6.636 -9.194 13.281 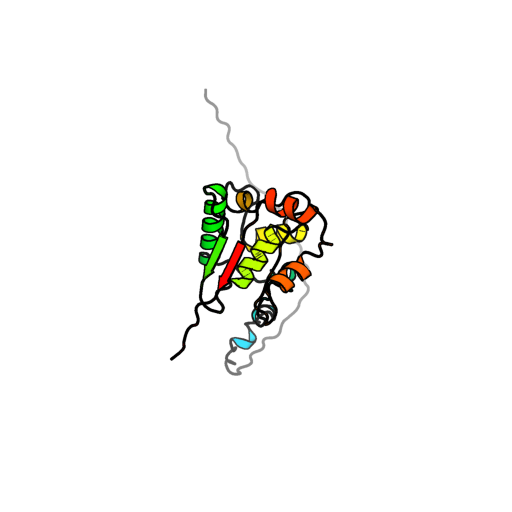1.00 74.75 193 SER A O 1
ATOM 1463 N N . PRO A 1 194 ? 7.572 -7.279 14.007 1.00 65.06 194 PRO A N 1
ATOM 1464 C CA . PRO A 1 194 ? 8.489 -7.966 14.903 1.00 65.06 194 PRO A CA 1
ATOM 1465 C C . PRO A 1 194 ? 7.665 -8.653 15.999 1.00 65.06 194 PRO A C 1
ATOM 1467 O O . PRO A 1 194 ? 6.700 -8.077 16.509 1.00 65.06 194 PRO A O 1
ATOM 1470 N N . LEU A 1 195 ? 8.009 -9.902 16.320 1.00 52.47 195 LEU A N 1
ATOM 1471 C CA . LEU A 1 195 ? 7.446 -10.603 17.470 1.00 52.47 195 LEU A CA 1
ATOM 1472 C C . LEU A 1 195 ? 7.838 -9.811 18.718 1.00 52.47 195 LEU A C 1
ATOM 1474 O O . LEU A 1 195 ? 8.976 -9.885 19.173 1.00 52.47 195 LEU A O 1
ATOM 1478 N N . ALA A 1 196 ? 6.903 -9.034 19.255 1.00 49.72 196 ALA A N 1
ATOM 1479 C CA . ALA A 1 196 ? 7.003 -8.596 20.630 1.00 49.72 196 ALA A CA 1
ATOM 1480 C C . ALA A 1 196 ? 6.787 -9.850 21.484 1.00 49.72 196 ALA A C 1
ATOM 1482 O O . ALA A 1 196 ? 5.653 -10.282 21.682 1.00 49.72 196 ALA A O 1
ATOM 1483 N N . PHE A 1 197 ? 7.874 -10.474 21.935 1.00 42.81 197 PHE A N 1
ATOM 1484 C CA . PHE A 1 197 ? 7.818 -11.272 23.152 1.00 42.81 197 PHE A CA 1
ATOM 1485 C C . PHE A 1 197 ? 7.388 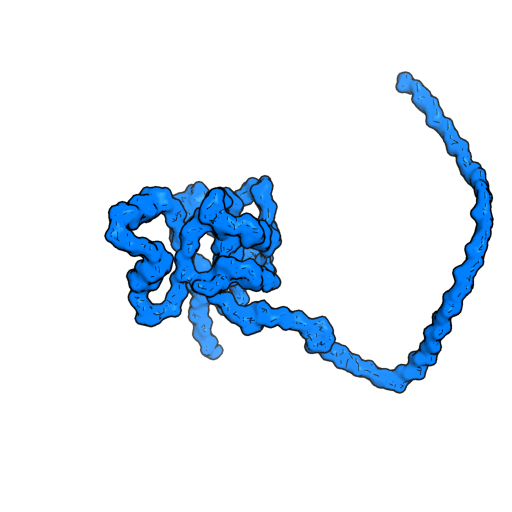-10.300 24.257 1.00 42.81 197 PHE A C 1
ATOM 1487 O O . PHE A 1 197 ? 8.188 -9.502 24.736 1.00 42.81 197 PHE A O 1
ATOM 1494 N N . GLN A 1 198 ? 6.097 -10.297 24.583 1.00 38.75 198 GLN A N 1
ATOM 1495 C CA . GLN A 1 198 ? 5.634 -9.795 25.868 1.00 38.75 198 GLN A CA 1
ATOM 1496 C C . GLN A 1 198 ? 6.128 -10.801 26.908 1.00 38.75 198 GLN A C 1
ATOM 1498 O O . GLN A 1 198 ? 5.602 -11.909 26.998 1.00 38.75 198 GLN A O 1
ATOM 1503 N N . THR A 1 199 ? 7.207 -10.446 27.603 1.00 36.62 199 THR A N 1
ATOM 1504 C CA . THR A 1 199 ? 7.433 -10.896 28.983 1.00 36.62 199 THR A CA 1
ATOM 1505 C C . THR A 1 199 ? 6.402 -10.261 29.896 1.00 36.62 199 THR A C 1
ATOM 1507 O O . THR A 1 199 ? 6.124 -9.059 29.669 1.00 36.62 199 THR A O 1
#

pLDDT: mean 71.81, std 22.17, range [25.8, 94.19]

Organism: NCBI:txid251701

Foldseek 3Di:
DDDDDDDDDDDDDDDDDDDDDDDDDDDPPDDDDDPPPDPVNVDDDDCLLVDDADCQPCLPPLVNLPPQACDPVLLVVLLVVLCCLVVHPDQEEEAEDAPVPCQSVSVSLLSQCQAQDPVSNVSSCVRNVHDCPDPGSNCVSRVHDHHGDLDQDDDDDPDDPVVSVCVSVVDPPDPVVVVCVVPDSHHHYHYDYPPPPPD

Secondary structure (DSSP, 8-state):
--------------------------------------HHHH-PPPGGGGS---HHHHTT-HHHHTT----HHHHHHHHHHHHHHHHSS--EEEEE--TTSSHHHHHHHHHHHT-SSHHHHHHHHHHHT--TTS--HHHHHT---TT----------SS-HHHHHHHHH---SSTHHHHHHHHS---EEEEE-------